Protein AF-A0A420HLB2-F1 (afdb_monomer_lite)

Structure (mmCIF, N/CA/C/O backbone):
data_AF-A0A420HLB2-F1
#
_entry.id   AF-A0A420HLB2-F1
#
loop_
_atom_site.group_PDB
_atom_site.id
_atom_site.type_symbol
_atom_site.label_atom_id
_atom_site.label_alt_id
_atom_site.label_comp_id
_atom_site.label_asym_id
_atom_site.label_entity_id
_atom_site.label_seq_id
_atom_site.pdbx_PDB_ins_code
_atom_site.Cartn_x
_atom_site.Cartn_y
_atom_site.Cartn_z
_atom_site.occupancy
_atom_site.B_iso_or_equiv
_atom_site.auth_seq_id
_atom_site.auth_comp_id
_atom_site.auth_asym_id
_atom_site.auth_atom_id
_atom_site.pdbx_PDB_model_num
ATOM 1 N N . MET A 1 1 ? -10.075 -40.925 25.860 1.00 47.56 1 MET A N 1
ATOM 2 C CA . MET A 1 1 ? -8.791 -40.219 26.091 1.00 47.56 1 MET A CA 1
ATOM 3 C C . MET A 1 1 ? -9.043 -39.020 26.994 1.00 47.56 1 MET A C 1
ATOM 5 O O . MET A 1 1 ? -9.810 -38.145 26.610 1.00 47.56 1 MET A O 1
ATOM 9 N N . THR A 1 2 ? -8.459 -38.997 28.195 1.00 58.91 2 THR A N 1
ATOM 10 C CA . THR A 1 2 ? -8.625 -37.897 29.161 1.00 58.91 2 THR A CA 1
ATOM 11 C C . THR A 1 2 ? -7.799 -36.679 28.744 1.00 58.91 2 THR A C 1
ATOM 13 O O . THR A 1 2 ? -6.643 -36.808 28.350 1.00 58.91 2 THR A O 1
ATOM 16 N N . ASN A 1 3 ? -8.376 -35.482 28.857 1.00 67.12 3 ASN A N 1
ATOM 17 C CA . ASN A 1 3 ? -7.663 -34.218 28.664 1.00 67.12 3 ASN A CA 1
ATOM 18 C C . ASN A 1 3 ? -6.451 -34.120 29.622 1.00 67.12 3 ASN A C 1
ATOM 20 O O . ASN A 1 3 ? -6.616 -34.216 30.841 1.00 67.12 3 ASN A O 1
ATOM 24 N N . LEU A 1 4 ? -5.249 -33.872 29.084 1.00 66.38 4 LEU A N 1
ATOM 25 C CA . LEU A 1 4 ? -3.993 -33.694 29.838 1.00 66.38 4 LEU A CA 1
ATOM 26 C C . LEU A 1 4 ? -4.098 -32.643 30.959 1.00 66.38 4 LEU A C 1
ATOM 28 O O . LEU A 1 4 ? -3.492 -32.794 32.022 1.00 66.38 4 LEU A O 1
ATOM 32 N N . VAL A 1 5 ? -4.900 -31.592 30.754 1.00 68.62 5 VAL A N 1
ATOM 33 C CA . VAL A 1 5 ? -5.143 -30.545 31.759 1.00 68.62 5 VAL A CA 1
ATOM 34 C C . VAL A 1 5 ? -5.913 -31.099 32.958 1.00 68.62 5 VAL A C 1
ATOM 36 O O . VAL A 1 5 ? -5.573 -30.797 34.105 1.00 68.62 5 VAL A O 1
ATOM 39 N N . SER A 1 6 ? -6.923 -31.933 32.707 1.00 70.25 6 SER A N 1
ATOM 40 C CA . SER A 1 6 ? -7.732 -32.565 33.752 1.00 70.25 6 SER A CA 1
ATOM 41 C C . SER A 1 6 ? -6.918 -33.591 34.537 1.00 70.25 6 SER A C 1
ATOM 43 O O . SER A 1 6 ? -6.964 -33.585 35.765 1.00 70.25 6 SER A O 1
ATOM 45 N N . LEU A 1 7 ? -6.087 -34.388 33.855 1.00 77.94 7 LEU A N 1
ATOM 46 C CA . LEU A 1 7 ? -5.203 -35.370 34.490 1.00 77.94 7 LEU A CA 1
ATOM 47 C C . LEU A 1 7 ? -4.240 -34.714 35.494 1.00 77.94 7 LEU A C 1
ATOM 49 O O . LEU A 1 7 ? -4.120 -35.159 36.633 1.00 77.94 7 LEU A O 1
ATOM 53 N N . LYS A 1 8 ? -3.604 -33.597 35.111 1.00 80.25 8 LYS A N 1
ATOM 54 C CA . LYS A 1 8 ? -2.700 -32.850 36.003 1.00 80.25 8 LYS A CA 1
ATOM 55 C C . LYS A 1 8 ? -3.421 -32.289 37.232 1.00 80.25 8 LYS A C 1
ATOM 57 O O . LYS A 1 8 ? -2.825 -32.218 38.303 1.00 80.25 8 LYS A O 1
ATOM 62 N N . ARG A 1 9 ? -4.678 -31.856 37.087 1.00 83.44 9 ARG A N 1
ATOM 63 C CA . ARG A 1 9 ? -5.484 -31.328 38.200 1.00 83.44 9 ARG A CA 1
ATOM 64 C C . ARG A 1 9 ? -5.923 -32.429 39.164 1.00 83.44 9 ARG A C 1
ATOM 66 O O . ARG A 1 9 ? -5.840 -32.206 40.363 1.00 83.44 9 ARG A O 1
ATOM 73 N N . LEU A 1 10 ? -6.323 -33.595 38.657 1.00 83.31 10 LEU A N 1
ATOM 74 C CA . LEU A 1 10 ? -6.709 -34.749 39.479 1.00 83.31 10 LEU A CA 1
ATOM 75 C C . LEU A 1 10 ? -5.518 -35.306 40.270 1.00 83.31 10 LEU A C 1
ATOM 77 O O . LEU A 1 10 ? -5.611 -35.473 41.484 1.00 83.31 10 LEU A O 1
ATOM 81 N N . ASN A 1 11 ? -4.358 -35.448 39.622 1.00 83.25 11 ASN A N 1
ATOM 82 C CA . ASN A 1 11 ? -3.145 -35.911 40.298 1.00 83.25 11 ASN A CA 1
ATOM 83 C C . ASN A 1 11 ? -2.709 -34.974 41.442 1.00 83.25 11 ASN A C 1
ATOM 85 O O . ASN A 1 11 ? -2.158 -35.444 42.430 1.00 83.25 11 ASN A O 1
ATOM 89 N N . LYS A 1 12 ? -2.967 -33.658 41.345 1.00 87.25 12 LYS A N 1
ATOM 90 C CA . LYS A 1 12 ? -2.669 -32.702 42.432 1.00 87.25 12 LYS A CA 1
ATOM 91 C C . LYS A 1 12 ? -3.488 -32.942 43.701 1.00 87.25 12 LYS A C 1
ATOM 93 O O . LYS A 1 12 ? -3.077 -32.487 44.762 1.00 87.25 12 LYS A O 1
ATOM 98 N N . VAL A 1 13 ? -4.639 -33.597 43.585 1.00 87.31 13 VAL A N 1
ATOM 99 C CA . VAL A 1 13 ? -5.537 -33.910 44.704 1.00 87.31 13 VAL A CA 1
ATOM 100 C C . VAL A 1 13 ? -5.545 -35.411 45.022 1.00 87.31 13 VAL A C 1
ATOM 102 O O . VAL A 1 13 ? -6.501 -35.893 45.611 1.00 87.31 13 VAL A O 1
ATOM 105 N N . ASN A 1 14 ? -4.496 -36.150 44.628 1.00 86.19 14 ASN A N 1
ATOM 106 C CA . ASN A 1 14 ? -4.346 -37.603 44.826 1.00 86.19 14 ASN A CA 1
ATOM 107 C C . ASN A 1 14 ? -5.490 -38.458 44.248 1.00 86.19 14 ASN A C 1
ATOM 109 O O . ASN A 1 14 ? -5.767 -39.555 44.740 1.00 86.19 14 ASN A O 1
ATOM 113 N N . ILE A 1 15 ? -6.149 -37.969 43.192 1.00 87.25 15 ILE A N 1
ATOM 114 C CA . ILE A 1 15 ? -7.133 -38.726 42.411 1.00 87.25 15 ILE A CA 1
ATOM 115 C C . ILE A 1 15 ? -6.474 -39.167 41.104 1.00 87.25 15 ILE A C 1
ATOM 117 O O . ILE A 1 15 ? -5.893 -38.355 40.383 1.00 87.25 15 ILE A O 1
ATOM 121 N N . HIS A 1 16 ? -6.600 -40.445 40.773 1.00 85.19 16 HIS A N 1
ATOM 122 C CA . HIS A 1 16 ? -5.926 -41.067 39.642 1.00 85.19 16 HIS A CA 1
ATOM 123 C C . HIS A 1 16 ? -6.891 -41.951 38.846 1.00 85.19 16 HIS A C 1
ATOM 125 O O . HIS A 1 16 ? -7.846 -42.503 39.392 1.00 85.19 16 HIS A O 1
ATOM 131 N N . HIS A 1 17 ? -6.637 -42.087 37.545 1.00 80.81 17 HIS A N 1
ATOM 132 C CA . HIS A 1 17 ? -7.343 -43.055 36.707 1.00 80.81 17 HIS A CA 1
ATOM 133 C C . HIS A 1 17 ? -6.819 -44.459 36.963 1.00 80.81 17 HIS A C 1
ATOM 135 O O . HIS A 1 17 ? -5.606 -44.658 37.028 1.00 80.81 17 HIS A O 1
ATOM 141 N N . ASP A 1 18 ? -7.723 -45.429 37.038 1.00 77.88 18 ASP A N 1
ATOM 142 C CA . ASP A 1 18 ? -7.330 -46.826 37.017 1.00 77.88 18 ASP A CA 1
ATOM 143 C C . ASP A 1 18 ? -7.021 -47.304 35.594 1.00 77.88 18 ASP A C 1
ATOM 145 O O . ASP A 1 18 ? -7.850 -47.219 34.690 1.00 77.88 18 ASP A O 1
ATOM 149 N N . SER A 1 19 ? -5.819 -47.843 35.409 1.00 74.62 19 SER A N 1
ATOM 150 C CA . SER A 1 19 ? -5.394 -48.453 34.148 1.00 74.62 19 SER A CA 1
ATOM 151 C C . SER A 1 19 ? -6.068 -49.804 33.879 1.00 74.62 19 SER A C 1
ATOM 153 O O . SER A 1 19 ? -6.136 -50.213 32.724 1.00 74.62 19 SER A O 1
ATOM 155 N N . LEU A 1 20 ? -6.545 -50.504 34.918 1.00 75.88 20 LEU A N 1
ATOM 156 C CA . LEU A 1 20 ? -7.241 -51.793 34.794 1.00 75.88 20 LEU A CA 1
ATOM 157 C C . LEU A 1 20 ? -8.745 -51.608 34.550 1.00 75.88 20 LEU A C 1
ATOM 159 O O . LEU A 1 20 ? -9.321 -52.314 33.726 1.00 75.88 20 LEU A O 1
ATOM 163 N N . ASN A 1 21 ? -9.368 -50.634 35.218 1.00 74.25 21 ASN A N 1
ATOM 164 C CA . ASN A 1 21 ? -10.743 -50.207 34.987 1.00 74.25 21 ASN A CA 1
ATOM 165 C C . ASN A 1 21 ? -10.799 -48.723 34.565 1.00 74.25 21 ASN A C 1
ATOM 167 O O . ASN A 1 21 ? -10.945 -47.841 35.413 1.00 74.25 21 ASN A O 1
ATOM 171 N N . PRO A 1 22 ? -10.740 -48.415 33.256 1.00 73.31 22 PRO A N 1
ATOM 172 C CA . PRO A 1 22 ? -10.679 -47.035 32.763 1.00 73.31 22 PRO A CA 1
ATOM 173 C C . PRO A 1 22 ? -11.889 -46.175 33.153 1.00 73.31 22 PRO A C 1
ATOM 175 O O . PRO A 1 22 ? -11.805 -44.945 33.135 1.00 73.31 22 PRO A O 1
ATOM 178 N N . LEU A 1 23 ? -13.004 -46.813 33.514 1.00 74.50 23 LEU A N 1
ATOM 179 C CA . LEU A 1 23 ? -14.230 -46.156 33.948 1.00 74.50 23 LEU A CA 1
ATOM 180 C C . LEU A 1 23 ? -14.216 -45.802 35.436 1.00 74.50 23 LEU A C 1
ATOM 182 O O . LEU A 1 23 ? -15.218 -45.311 35.931 1.00 74.50 23 LEU A O 1
ATOM 186 N N . GLN A 1 24 ? -13.118 -46.013 36.159 1.00 79.25 24 GLN A N 1
ATOM 187 C CA . GLN A 1 24 ? -13.045 -45.717 37.583 1.00 79.25 24 GLN A CA 1
ATOM 188 C C . GLN A 1 24 ? -11.876 -44.785 37.906 1.00 79.25 24 GLN A C 1
ATOM 190 O O . GLN A 1 24 ? -10.734 -44.975 37.477 1.00 79.25 24 GLN A O 1
ATOM 195 N N . LEU A 1 25 ? -12.169 -43.766 38.710 1.00 84.44 25 LEU A N 1
ATOM 196 C CA . LEU A 1 25 ? -11.165 -42.975 39.402 1.00 84.44 25 LEU A CA 1
ATOM 197 C C . LEU A 1 25 ? -10.978 -43.540 40.806 1.00 84.44 25 LEU A C 1
ATOM 199 O O . LEU A 1 25 ? -11.947 -43.826 41.514 1.00 84.44 25 LEU A O 1
ATOM 203 N N . TYR A 1 26 ? -9.728 -43.653 41.231 1.00 86.31 26 TYR A N 1
ATOM 204 C CA . TYR A 1 26 ? -9.378 -44.013 42.594 1.00 86.31 26 TYR A CA 1
ATOM 205 C C . TYR A 1 26 ? -8.670 -42.858 43.285 1.00 86.31 26 TYR A C 1
ATOM 207 O O . TYR A 1 26 ? -8.013 -42.030 42.656 1.00 86.31 26 TYR A O 1
ATOM 215 N N . HIS A 1 27 ? -8.785 -42.830 44.601 1.00 86.69 27 HIS A N 1
ATOM 216 C CA . HIS A 1 27 ? -8.040 -41.925 45.452 1.00 86.69 27 HIS A CA 1
ATOM 217 C C . HIS A 1 27 ? -7.027 -42.717 46.259 1.00 86.69 27 HIS A C 1
ATOM 219 O O . HIS A 1 27 ? -7.306 -43.829 46.722 1.00 86.69 27 HIS A O 1
ATOM 225 N N . PHE A 1 28 ? -5.833 -42.155 46.382 1.00 82.00 28 PHE A N 1
ATOM 226 C CA . PHE A 1 28 ? -4.734 -42.799 47.078 1.00 82.00 28 PHE A CA 1
ATOM 227 C C . PHE A 1 28 ? -4.574 -42.176 48.468 1.00 82.00 28 PHE A C 1
ATOM 229 O O . PHE A 1 28 ? -4.145 -41.031 48.605 1.00 82.00 28 PHE A O 1
ATOM 236 N N . THR A 1 29 ? -4.947 -42.927 49.506 1.00 80.50 29 THR A N 1
ATOM 237 C CA . THR A 1 29 ? -4.875 -42.504 50.917 1.00 80.50 29 THR A CA 1
ATOM 238 C C . THR A 1 29 ? -4.226 -43.580 51.756 1.00 80.50 29 THR A C 1
ATOM 240 O O . THR A 1 29 ? -4.632 -44.732 51.666 1.00 80.50 29 THR A O 1
ATOM 243 N N . ASN A 1 30 ? -3.272 -43.204 52.610 1.00 79.25 30 ASN A N 1
ATOM 244 C CA . ASN A 1 30 ? -2.586 -44.117 53.532 1.00 79.25 30 ASN A CA 1
ATOM 245 C C . ASN A 1 30 ? -1.999 -45.360 52.835 1.00 79.25 30 ASN A C 1
ATOM 247 O O . ASN A 1 30 ? -2.121 -46.468 53.342 1.00 79.25 30 ASN A O 1
ATOM 251 N N . ASN A 1 31 ? -1.387 -45.177 51.658 1.00 77.69 31 ASN A N 1
ATOM 252 C CA . ASN A 1 31 ? -0.880 -46.256 50.797 1.00 77.69 31 ASN A CA 1
ATOM 253 C C . ASN A 1 31 ? -1.925 -47.274 50.305 1.00 77.69 31 ASN A C 1
ATOM 255 O O . ASN A 1 31 ? -1.567 -48.263 49.668 1.00 77.69 31 ASN A O 1
ATOM 259 N N . GLU A 1 32 ? -3.211 -47.014 50.526 1.00 81.88 32 GLU A N 1
ATOM 260 C CA . GLU A 1 32 ? -4.299 -47.838 50.030 1.00 81.88 32 GLU A CA 1
ATOM 261 C C . GLU A 1 32 ? -5.010 -47.150 48.872 1.00 81.88 32 GLU A C 1
ATOM 263 O O . GLU A 1 32 ? -5.328 -45.954 48.889 1.00 81.88 32 GLU A O 1
ATOM 268 N N . ARG A 1 33 ? -5.304 -47.954 47.856 1.00 82.06 33 ARG A N 1
ATOM 269 C CA . ARG A 1 33 ? -6.104 -47.541 46.718 1.00 82.06 33 ARG A CA 1
ATOM 270 C C . ARG A 1 33 ? -7.582 -47.721 47.052 1.00 82.06 33 ARG A C 1
ATOM 272 O O . ARG A 1 33 ? -8.038 -48.848 47.220 1.00 82.06 33 ARG A O 1
ATOM 279 N N . ARG A 1 34 ? -8.340 -46.623 47.093 1.00 81.50 34 ARG A N 1
ATOM 280 C CA . ARG A 1 34 ? -9.792 -46.657 47.324 1.00 81.50 34 ARG A CA 1
ATOM 281 C C . ARG A 1 34 ? -10.547 -46.170 46.089 1.00 81.50 34 ARG A C 1
ATOM 283 O O . ARG A 1 34 ? -10.178 -45.123 45.553 1.00 81.50 34 ARG A O 1
ATOM 290 N N . PRO A 1 35 ? -11.573 -46.898 45.613 1.00 79.06 35 PRO A N 1
ATOM 291 C CA . PRO A 1 35 ? -12.418 -46.409 44.531 1.00 79.06 35 PRO A CA 1
ATOM 292 C C . PRO A 1 35 ? -13.086 -45.108 44.983 1.00 79.06 35 PRO A C 1
ATOM 294 O O . PRO A 1 35 ? -13.601 -45.026 46.097 1.00 79.06 35 PRO A O 1
ATOM 297 N N . TRP A 1 36 ? -13.012 -44.076 44.146 1.00 80.19 36 TRP A N 1
ATOM 298 C CA . TRP A 1 36 ? -13.541 -42.752 44.470 1.00 80.19 36 TRP A CA 1
ATOM 299 C C . TRP A 1 36 ? -14.834 -42.477 43.715 1.00 80.19 36 TRP A C 1
ATOM 301 O O . TRP A 1 36 ? -15.831 -42.101 44.325 1.00 80.19 36 TRP A O 1
ATOM 311 N N . ILE A 1 37 ? -14.825 -42.643 42.391 1.00 80.00 37 ILE A N 1
ATOM 312 C CA . ILE A 1 37 ? -16.009 -42.418 41.559 1.00 80.00 37 ILE A CA 1
ATOM 313 C C . ILE A 1 37 ? -15.900 -43.169 40.236 1.00 80.00 37 ILE A C 1
ATOM 315 O O . ILE A 1 37 ? -14.809 -43.289 39.674 1.00 80.00 37 ILE A O 1
ATOM 319 N N . ASP A 1 38 ? -17.044 -43.620 39.735 1.00 80.00 38 ASP A N 1
ATOM 320 C CA . ASP A 1 38 ? -17.165 -44.216 38.412 1.00 80.00 38 ASP A CA 1
ATOM 321 C C . ASP A 1 38 ? -17.537 -43.139 37.377 1.00 80.00 38 ASP A C 1
ATOM 323 O O . ASP A 1 38 ? -18.256 -42.178 37.660 1.00 80.00 38 ASP A O 1
ATOM 327 N N . LEU A 1 39 ? -16.997 -43.280 36.174 1.00 76.25 39 LEU A N 1
ATOM 328 C CA . LEU A 1 39 ? -17.159 -42.400 35.027 1.00 76.25 39 LEU A CA 1
ATOM 329 C C . LEU A 1 39 ? -18.175 -43.016 34.066 1.00 76.25 39 LEU A C 1
ATOM 331 O O . LEU A 1 39 ? -18.115 -44.210 33.769 1.00 76.25 39 LEU A O 1
ATOM 335 N N . THR A 1 40 ? -19.059 -42.191 33.512 1.00 74.62 40 THR A N 1
ATOM 336 C CA . THR A 1 40 ? -19.979 -42.594 32.442 1.00 74.62 40 THR A CA 1
ATOM 337 C C . THR A 1 40 ? -19.526 -42.016 31.105 1.00 74.62 40 THR A C 1
ATOM 339 O O . THR A 1 40 ? -18.851 -40.984 31.045 1.00 74.62 40 THR A O 1
ATOM 342 N N . VAL A 1 41 ? -19.854 -42.698 30.005 1.00 72.38 41 VAL A N 1
ATOM 343 C CA . VAL A 1 41 ? -19.576 -42.204 28.650 1.00 72.38 41 VAL A CA 1
ATOM 344 C C . VAL A 1 41 ? -20.791 -41.418 28.168 1.00 72.38 41 VAL A C 1
ATOM 346 O O . VAL A 1 41 ? -21.883 -41.969 28.060 1.00 72.38 41 VAL A O 1
ATOM 349 N N . SER A 1 42 ? -20.607 -40.131 27.877 1.00 68.69 42 SER A N 1
ATOM 350 C CA . SER A 1 42 ? -21.652 -39.275 27.317 1.00 68.69 42 SER A CA 1
ATOM 351 C C . SER A 1 42 ? -22.014 -39.691 25.887 1.00 68.69 42 SER A C 1
ATOM 353 O O . SER A 1 42 ? -21.223 -40.317 25.180 1.00 68.69 42 SER A O 1
ATOM 355 N N . GLN A 1 43 ? -23.171 -39.232 25.399 1.00 69.88 43 GLN A N 1
ATOM 356 C CA . GLN A 1 43 ? -23.582 -39.397 23.992 1.00 69.88 43 GLN A CA 1
ATOM 357 C C . GLN A 1 43 ? -22.569 -38.808 22.989 1.00 69.88 43 GLN A C 1
ATOM 359 O O . GLN A 1 43 ? -22.512 -39.230 21.840 1.00 69.88 43 GLN A O 1
ATOM 364 N N . SER A 1 44 ? -21.745 -37.854 23.431 1.00 66.00 44 SER A N 1
ATOM 365 C CA . SER A 1 44 ? -20.658 -37.247 22.656 1.00 66.00 44 SER A CA 1
ATOM 366 C C . SER A 1 44 ? -19.323 -38.008 22.729 1.00 66.00 44 SER A C 1
ATOM 368 O O . SER A 1 44 ? -18.328 -37.538 22.186 1.00 66.00 44 SER A O 1
ATOM 370 N N . GLY A 1 45 ? -19.271 -39.171 23.390 1.00 67.88 45 GLY A N 1
ATOM 371 C CA . GLY A 1 45 ? -18.076 -40.020 23.479 1.00 67.88 45 GLY A CA 1
ATOM 372 C C . GLY A 1 45 ? -17.028 -39.558 24.500 1.00 67.88 45 GLY A C 1
ATOM 373 O O . GLY A 1 45 ? -15.904 -40.067 24.508 1.00 67.88 45 GLY A O 1
ATOM 374 N N . HIS A 1 46 ? -17.369 -38.606 25.371 1.00 67.94 46 HIS A N 1
ATOM 375 C CA . HIS A 1 46 ? -16.492 -38.113 26.434 1.00 67.94 46 HIS A CA 1
ATOM 376 C C . HIS A 1 46 ? -16.827 -38.766 27.778 1.00 67.94 46 HIS A C 1
ATOM 378 O O . HIS A 1 46 ? -17.963 -39.155 28.021 1.00 67.94 46 HIS A O 1
ATOM 384 N N . TRP A 1 47 ? -15.839 -38.896 28.666 1.00 71.94 47 TRP A N 1
ATOM 385 C CA . TRP A 1 47 ? -16.058 -39.453 30.006 1.00 71.94 47 TRP A CA 1
ATOM 386 C C . TRP A 1 47 ? -16.454 -38.332 30.964 1.00 71.94 47 TRP A C 1
ATOM 388 O O . TRP A 1 47 ? -15.725 -37.343 31.085 1.00 71.94 47 TRP A O 1
ATOM 398 N N . VAL A 1 48 ? -17.606 -38.468 31.617 1.00 69.31 48 VAL A N 1
ATOM 399 C CA . VAL A 1 48 ? -18.217 -37.431 32.455 1.00 69.31 48 VAL A CA 1
ATOM 400 C C . VAL A 1 48 ? -18.509 -37.992 33.848 1.00 69.31 48 VAL A C 1
ATOM 402 O O . VAL A 1 48 ? -18.799 -39.173 34.021 1.00 69.31 48 VAL A O 1
ATOM 405 N N . LEU A 1 49 ? -18.394 -37.127 34.857 1.00 69.31 49 LEU A N 1
ATOM 406 C CA . LEU A 1 49 ? -18.828 -37.398 36.225 1.00 69.31 49 LEU A CA 1
ATOM 407 C C . LEU A 1 49 ? -20.313 -37.044 36.336 1.00 69.31 49 LEU A C 1
ATOM 409 O O . LEU A 1 49 ? -20.661 -35.913 36.679 1.00 69.31 49 LEU A O 1
ATOM 413 N N . GLU A 1 50 ? -21.196 -37.978 36.000 1.00 57.22 50 GLU A N 1
ATOM 414 C CA . GLU A 1 50 ? -22.628 -37.789 36.223 1.00 57.22 50 GLU A CA 1
ATOM 415 C C . GLU A 1 50 ? -22.993 -38.202 37.649 1.00 57.22 50 GLU A C 1
ATOM 417 O O . GLU A 1 50 ? -22.743 -39.320 38.097 1.00 57.22 50 GLU A O 1
ATOM 422 N N . LYS A 1 51 ? -23.600 -37.279 38.399 1.00 52.34 51 LYS A N 1
ATOM 423 C CA . LYS A 1 51 ? -24.169 -37.594 39.706 1.00 52.34 51 LYS A CA 1
ATOM 424 C C . LYS A 1 51 ? -25.438 -38.406 39.464 1.00 52.34 51 LYS A C 1
ATOM 426 O O . LYS A 1 51 ? -26.468 -37.829 39.130 1.00 52.34 51 LYS A O 1
ATOM 431 N N . ILE A 1 52 ? -25.371 -39.724 39.642 1.00 51.03 52 ILE A N 1
ATOM 432 C CA . ILE A 1 52 ? -26.556 -40.590 39.610 1.00 51.03 52 ILE A CA 1
ATOM 433 C C . ILE A 1 52 ? -27.370 -40.313 40.883 1.00 51.03 52 ILE A C 1
ATOM 435 O O . ILE A 1 52 ? -27.320 -41.053 41.864 1.00 51.03 52 ILE A O 1
ATOM 439 N N . SER A 1 53 ? -28.113 -39.207 40.919 1.00 47.19 53 SER A N 1
ATOM 440 C CA . SER A 1 53 ? -29.309 -39.179 41.752 1.00 47.19 53 SER A CA 1
ATOM 441 C C . SER A 1 53 ? -30.238 -40.236 41.173 1.00 47.19 53 SER A C 1
ATOM 443 O O . SER A 1 53 ? -30.538 -40.177 39.979 1.00 47.19 53 SER A O 1
ATOM 445 N N . LYS A 1 54 ? -30.637 -41.215 42.000 1.00 43.97 54 LYS A N 1
ATOM 446 C CA . LYS A 1 54 ? -31.718 -42.166 41.696 1.00 43.97 54 LYS A CA 1
ATOM 447 C C . LYS A 1 54 ? -32.781 -41.452 40.873 1.00 43.97 54 LYS A C 1
ATOM 449 O O . LYS A 1 54 ? -33.131 -40.338 41.241 1.00 43.97 54 LYS A O 1
ATOM 454 N N . SER A 1 55 ? -33.222 -42.085 39.790 1.00 45.38 55 SER A N 1
ATOM 455 C CA . SER A 1 55 ? -34.236 -41.599 38.855 1.00 45.38 55 SER A CA 1
ATOM 456 C C . SER A 1 55 ? -35.413 -40.947 39.583 1.00 45.38 55 SER A C 1
ATOM 458 O O . SER A 1 55 ? -36.397 -41.606 39.914 1.00 45.38 55 SER A O 1
ATOM 460 N N . THR A 1 56 ? -35.303 -39.651 39.849 1.00 43.69 56 THR A N 1
ATOM 461 C CA . THR A 1 56 ? -36.442 -38.812 40.159 1.00 43.69 56 THR A CA 1
ATOM 462 C C . THR A 1 56 ? -37.018 -38.488 38.796 1.00 43.69 56 THR A C 1
ATOM 464 O O . THR A 1 56 ? -36.359 -37.829 37.992 1.00 43.69 56 THR A O 1
ATOM 467 N N . GLU A 1 57 ? -38.172 -39.087 38.512 1.00 46.59 57 GLU A N 1
ATOM 468 C CA . GLU A 1 57 ? -39.136 -38.695 37.482 1.00 46.59 57 GLU A CA 1
ATOM 469 C C . GLU A 1 57 ? -38.806 -37.330 36.885 1.00 46.59 57 GLU A C 1
ATOM 471 O O . GLU A 1 57 ? -38.847 -36.361 37.636 1.00 46.59 57 GLU A O 1
ATOM 476 N N . ASN A 1 58 ? -38.434 -37.274 35.595 1.00 47.38 58 ASN A N 1
ATOM 477 C CA . ASN A 1 58 ? -38.241 -36.063 34.783 1.00 47.38 58 ASN A CA 1
ATOM 478 C C . ASN A 1 58 ? -38.340 -34.760 35.586 1.00 47.38 58 ASN A C 1
ATOM 480 O O . ASN A 1 58 ? -39.329 -34.032 35.478 1.00 47.38 58 ASN A O 1
ATOM 484 N N . SER A 1 59 ? -37.348 -34.478 36.436 1.00 50.25 59 SER A N 1
ATOM 485 C CA . SER A 1 59 ? -37.437 -33.304 37.286 1.00 50.25 59 SER A CA 1
ATOM 486 C C . SER A 1 59 ? -37.061 -32.126 36.408 1.00 50.25 59 SER A C 1
ATOM 488 O O . SER A 1 59 ? -35.888 -31.764 36.292 1.00 50.25 59 SER A O 1
ATOM 490 N N . SER A 1 60 ? -38.054 -31.525 35.752 1.00 45.12 60 SER A N 1
ATOM 491 C CA . SER A 1 60 ? -37.927 -30.134 35.364 1.00 45.12 60 SER A CA 1
ATOM 492 C C . SER A 1 60 ? -37.604 -29.401 36.657 1.00 45.12 60 SER A C 1
ATOM 494 O O . SER A 1 60 ? -38.448 -29.326 37.555 1.00 45.12 60 SER A O 1
ATOM 496 N N . PHE A 1 61 ? -36.380 -28.896 36.803 1.00 52.19 61 PHE A N 1
ATOM 497 C CA . PHE A 1 61 ? -36.175 -27.823 37.759 1.00 52.19 61 PHE A CA 1
ATOM 498 C C . PHE A 1 61 ? -37.199 -26.777 37.359 1.00 52.19 61 PHE A C 1
ATOM 500 O O . PHE A 1 61 ? -37.146 -26.290 36.228 1.00 52.19 61 PHE A O 1
ATOM 507 N N . GLY A 1 62 ? -38.180 -26.515 38.223 1.00 51.38 62 GLY A N 1
ATOM 508 C CA . GLY A 1 62 ? -39.086 -25.410 37.998 1.00 51.38 62 GLY A CA 1
ATOM 509 C C . GLY A 1 62 ? -38.194 -24.199 37.810 1.00 51.38 62 GLY A C 1
ATOM 510 O O . GLY A 1 62 ? -37.575 -23.735 38.771 1.00 51.38 62 GLY A O 1
ATOM 511 N N . ALA A 1 63 ? -38.054 -23.729 36.568 1.00 51.28 63 ALA A N 1
ATOM 512 C CA . ALA A 1 63 ? -37.540 -22.402 36.345 1.00 51.28 63 ALA A CA 1
ATOM 513 C C . ALA A 1 63 ? -38.440 -21.551 37.226 1.00 51.28 63 ALA A C 1
ATOM 515 O O . ALA A 1 63 ? -39.664 -21.617 37.086 1.00 51.28 63 ALA A O 1
ATOM 516 N N . LYS A 1 64 ? -37.867 -20.843 38.206 1.00 51.72 64 LYS A N 1
ATOM 517 C CA . LYS A 1 64 ? -38.623 -19.780 38.852 1.00 51.72 64 LYS A CA 1
ATOM 518 C C . LYS A 1 64 ? -39.068 -18.916 37.687 1.00 51.72 64 LYS A C 1
ATOM 520 O O . LYS A 1 64 ? -38.233 -18.242 37.089 1.00 51.72 64 LYS A O 1
ATOM 525 N N . SER A 1 65 ? -40.337 -19.030 37.303 1.00 55.19 65 SER A N 1
ATOM 526 C CA . SER A 1 65 ? -40.935 -18.090 36.384 1.00 55.19 65 SER A CA 1
ATOM 527 C C . SER A 1 65 ? -40.772 -16.778 37.117 1.00 55.19 65 SER A C 1
ATOM 529 O O . SER A 1 65 ? -41.395 -16.555 38.156 1.00 55.19 65 SER A O 1
ATOM 531 N N . SER A 1 66 ? -39.815 -15.964 36.681 1.00 56.97 66 SER A N 1
ATOM 532 C CA . SER A 1 66 ? -39.716 -14.594 37.139 1.00 56.97 66 SER A CA 1
ATOM 533 C C . SER A 1 66 ? -40.857 -13.858 36.449 1.00 56.97 66 SER A C 1
ATOM 535 O O . SER A 1 66 ? -40.646 -13.081 35.526 1.00 56.97 66 SER A O 1
ATOM 537 N N . SER A 1 67 ? -42.083 -14.168 36.863 1.00 55.88 67 SER A N 1
ATOM 538 C CA . SER A 1 67 ? -43.253 -13.328 36.650 1.00 55.88 67 SER A CA 1
ATOM 539 C C . SER A 1 67 ? -43.108 -12.011 37.419 1.00 55.88 67 SER A C 1
ATOM 541 O O . SER A 1 67 ? -43.832 -11.059 37.153 1.00 55.88 67 SER A O 1
ATOM 543 N N . ALA A 1 68 ? -42.132 -11.921 38.332 1.00 60.97 68 ALA A N 1
ATOM 544 C CA . ALA A 1 68 ? -41.631 -10.655 38.837 1.00 60.97 68 ALA A CA 1
ATOM 545 C C . ALA A 1 68 ? -40.973 -9.856 37.702 1.00 60.97 68 ALA A C 1
ATOM 547 O O . ALA A 1 68 ? -40.028 -10.335 37.071 1.00 60.97 68 ALA A O 1
ATOM 548 N N . SER A 1 69 ? -41.454 -8.626 37.492 1.00 64.69 69 SER A N 1
ATOM 549 C CA . SER A 1 69 ? -40.825 -7.638 36.611 1.00 64.69 69 SER A CA 1
ATOM 550 C C . SER A 1 69 ? -39.315 -7.622 36.843 1.00 64.69 69 SER A C 1
ATOM 552 O O . SER A 1 69 ? -38.859 -7.439 37.977 1.00 64.69 69 SER A O 1
ATOM 554 N N . LYS A 1 70 ? -38.527 -7.815 35.777 1.00 65.00 70 LYS A N 1
ATOM 555 C CA . LYS A 1 70 ? -37.073 -7.641 35.859 1.00 65.00 70 LYS A CA 1
ATOM 556 C C . LYS A 1 70 ? -36.790 -6.230 36.365 1.00 65.00 70 LYS A C 1
ATOM 558 O O . LYS A 1 70 ? -37.432 -5.270 35.949 1.00 65.00 70 LYS A O 1
ATOM 563 N N . LYS A 1 71 ? -35.851 -6.123 37.303 1.00 71.25 71 LYS A N 1
ATOM 564 C CA . LYS A 1 71 ? -35.472 -4.840 37.889 1.00 71.25 71 LYS A CA 1
ATOM 565 C C . LYS A 1 71 ? -34.873 -3.966 36.788 1.00 71.25 71 LYS A C 1
ATOM 567 O O . LYS A 1 71 ? -33.927 -4.402 36.131 1.00 71.25 71 LYS A O 1
ATOM 572 N N . THR A 1 72 ? -35.422 -2.771 36.597 1.00 75.00 72 THR A N 1
ATOM 573 C CA . THR A 1 72 ? -34.908 -1.806 35.626 1.00 75.00 72 THR A CA 1
ATOM 574 C C . THR A 1 72 ? -33.443 -1.503 35.925 1.00 75.00 72 THR A C 1
ATOM 576 O O . THR A 1 72 ? -33.074 -1.214 37.067 1.00 75.00 72 THR A O 1
ATOM 579 N N . LEU A 1 73 ? -32.593 -1.617 34.907 1.00 78.50 73 LEU A N 1
ATOM 580 C CA . LEU A 1 73 ? -31.196 -1.218 34.988 1.00 78.50 73 LEU A CA 1
ATOM 581 C C . LEU A 1 73 ? -31.125 0.272 34.666 1.00 78.50 73 LEU A C 1
ATOM 583 O O . LEU A 1 73 ? -31.205 0.677 33.508 1.00 78.50 73 LEU A O 1
ATOM 587 N N . ILE A 1 74 ? -30.987 1.075 35.717 1.00 81.44 74 ILE A N 1
ATOM 588 C CA . ILE A 1 74 ? -30.773 2.514 35.605 1.00 81.44 74 ILE A CA 1
ATOM 589 C C . ILE A 1 74 ? -29.264 2.746 35.592 1.00 81.44 74 ILE A C 1
ATOM 591 O O . ILE A 1 74 ? -28.572 2.412 36.557 1.00 81.44 74 ILE A O 1
ATOM 595 N N . THR A 1 75 ? -28.731 3.256 34.486 1.00 83.12 75 THR A N 1
ATOM 596 C CA . THR A 1 75 ? -27.310 3.602 34.402 1.00 83.12 75 THR A CA 1
ATOM 597 C C . THR A 1 75 ? -27.043 4.650 33.334 1.00 83.12 75 THR A C 1
ATOM 599 O O . THR A 1 75 ? -27.853 4.841 32.426 1.00 83.12 75 THR A O 1
ATOM 602 N N . SER A 1 76 ? -25.897 5.319 33.432 1.00 87.44 76 SER A N 1
ATOM 603 C CA . SER A 1 76 ? -25.536 6.366 32.491 1.00 87.44 76 SER A CA 1
ATOM 604 C C . SER A 1 76 ? -25.411 5.858 31.054 1.00 87.44 76 SER A C 1
ATOM 606 O O . SER A 1 76 ? -24.992 4.714 30.815 1.00 87.44 76 SER A O 1
ATOM 608 N N . PRO A 1 77 ? -25.708 6.717 30.064 1.00 87.81 77 PRO A N 1
ATOM 609 C CA . PRO A 1 77 ? -25.539 6.390 28.653 1.00 87.81 77 PRO A CA 1
ATOM 610 C C . PRO A 1 77 ? -24.132 5.844 28.347 1.00 87.81 77 PRO A C 1
ATOM 612 O O . PRO A 1 77 ? -23.979 4.836 27.652 1.00 87.81 77 PRO A O 1
ATOM 615 N N . THR A 1 78 ? -23.089 6.443 28.930 1.00 87.50 78 THR A N 1
ATOM 616 C CA . THR A 1 78 ? -21.688 6.015 28.773 1.00 87.50 78 THR A CA 1
ATOM 617 C C . THR A 1 78 ? -21.457 4.574 29.234 1.00 87.50 78 THR A C 1
ATOM 619 O O . THR A 1 78 ? -20.664 3.835 28.641 1.00 87.50 78 THR A O 1
ATOM 622 N N . ARG A 1 79 ? -22.154 4.137 30.287 1.00 88.88 79 ARG A N 1
ATOM 623 C CA . ARG A 1 79 ? -22.070 2.764 30.789 1.00 88.88 79 ARG A CA 1
ATOM 624 C C . ARG A 1 79 ? -22.815 1.789 29.882 1.00 88.88 79 ARG A C 1
ATOM 626 O O . ARG A 1 79 ? -22.251 0.741 29.570 1.00 88.88 79 ARG A O 1
ATOM 633 N N . TRP A 1 80 ? -23.995 2.153 29.379 1.00 89.94 80 TRP A N 1
ATOM 634 C CA . TRP A 1 80 ? -24.703 1.376 28.352 1.00 89.94 80 TRP A CA 1
ATOM 635 C C . TRP A 1 80 ? -23.876 1.199 27.078 1.00 89.94 80 TRP A C 1
ATOM 637 O O . TRP A 1 80 ? -23.782 0.092 26.550 1.00 89.94 80 TRP A O 1
ATOM 647 N N . HIS A 1 81 ? -23.189 2.254 26.640 1.00 91.06 81 HIS A N 1
ATOM 648 C CA . HIS A 1 81 ? -22.259 2.203 25.516 1.00 91.06 81 HIS A CA 1
ATOM 649 C C . HIS A 1 81 ? -21.138 1.175 25.715 1.00 91.06 81 HIS A C 1
ATOM 651 O O . HIS A 1 81 ? -20.788 0.475 24.771 1.00 91.06 81 HIS A O 1
ATOM 657 N N . LYS A 1 82 ? -20.613 1.008 26.934 1.00 89.50 82 LYS A N 1
ATOM 658 C CA . LYS A 1 82 ? -19.610 -0.032 27.230 1.00 89.50 82 LYS A CA 1
ATOM 659 C C . LYS A 1 82 ? -20.227 -1.430 27.336 1.00 89.50 82 LYS A C 1
ATOM 661 O O . LYS A 1 82 ? -19.682 -2.369 26.766 1.00 89.50 82 LYS A O 1
ATOM 666 N N . ILE A 1 83 ? -21.361 -1.571 28.028 1.00 90.19 83 ILE A N 1
ATOM 667 C CA . ILE A 1 83 ? -22.047 -2.862 28.239 1.00 90.19 83 ILE A CA 1
ATOM 668 C C . ILE A 1 83 ? -22.454 -3.498 26.907 1.00 90.19 83 ILE A C 1
ATOM 670 O O . ILE A 1 83 ? -22.293 -4.701 26.722 1.00 90.19 83 ILE A O 1
ATOM 674 N N . LEU A 1 84 ? -22.955 -2.686 25.976 1.00 90.19 84 LEU A N 1
ATOM 675 C CA . LEU A 1 84 ? -23.458 -3.143 24.682 1.00 90.19 84 LEU A CA 1
ATOM 676 C C . LEU A 1 84 ? -22.374 -3.214 23.595 1.00 90.19 84 LEU A C 1
ATOM 678 O O . LEU A 1 84 ? -22.694 -3.453 22.435 1.00 90.19 84 LEU A O 1
ATOM 682 N N . GLY A 1 85 ? -21.100 -3.005 23.946 1.00 91.00 85 GLY A N 1
ATOM 683 C CA . GLY A 1 85 ? -19.985 -3.177 23.013 1.00 91.00 85 GLY A CA 1
ATOM 684 C C . GLY A 1 85 ? -19.805 -2.026 22.021 1.00 91.00 85 GLY A C 1
ATOM 685 O O . GLY A 1 85 ? -19.620 -2.251 20.829 1.00 91.00 85 GLY A O 1
ATOM 686 N N . HIS A 1 86 ? -19.824 -0.788 22.507 1.00 92.38 86 HIS A N 1
ATOM 687 C CA . HIS A 1 86 ? -19.545 0.429 21.740 1.00 92.38 86 HIS A CA 1
ATOM 688 C C . HIS A 1 86 ? -20.478 0.725 20.545 1.00 92.38 86 HIS A C 1
ATOM 690 O O . HIS A 1 86 ? -20.012 1.163 19.481 1.00 92.38 86 HIS A O 1
ATOM 696 N N . PRO A 1 87 ? -21.807 0.555 20.684 1.00 90.19 87 PRO A N 1
ATOM 697 C CA . PRO A 1 87 ? -22.738 0.903 19.620 1.00 90.19 87 PRO A CA 1
ATOM 698 C C . PRO A 1 87 ? -22.704 2.413 19.332 1.00 90.19 87 PRO A C 1
ATOM 700 O O . PRO A 1 87 ? -22.253 3.227 20.144 1.00 90.19 87 PRO A O 1
ATOM 703 N N . GLY A 1 88 ? -23.161 2.800 18.138 1.00 89.06 88 GLY A N 1
ATOM 704 C CA . GLY A 1 88 ? -23.213 4.206 17.735 1.00 89.06 88 GLY A CA 1
ATOM 705 C C . GLY A 1 88 ? -24.072 5.057 18.677 1.00 89.06 88 GLY A C 1
ATOM 706 O O . GLY A 1 88 ? -25.021 4.558 19.272 1.00 89.06 88 GLY A O 1
ATOM 707 N N . VAL A 1 89 ? -23.767 6.355 18.765 1.00 89.31 89 VAL A N 1
ATOM 708 C CA . VAL A 1 89 ? -24.452 7.302 19.668 1.00 89.31 89 VAL A CA 1
ATOM 709 C C . VAL A 1 89 ? -25.973 7.266 19.483 1.00 89.31 89 VAL A C 1
ATOM 711 O O . VAL A 1 89 ? -26.694 7.056 20.450 1.00 89.31 89 VAL A O 1
ATOM 714 N N . LYS A 1 90 ? -26.448 7.309 18.230 1.00 88.94 90 LYS A N 1
ATOM 715 C CA . LYS A 1 90 ? -27.881 7.203 17.899 1.00 88.94 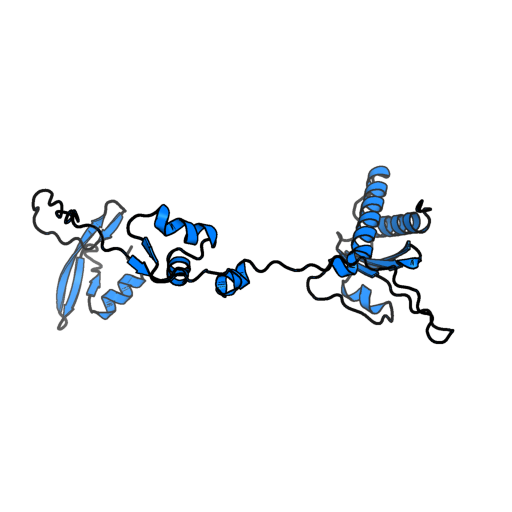90 LYS A CA 1
ATOM 716 C C . LYS A 1 90 ? -28.541 5.928 18.429 1.00 88.94 90 LYS A C 1
ATOM 718 O O . LYS A 1 90 ? -29.695 5.956 18.835 1.00 88.94 90 LYS A O 1
ATOM 723 N N . ALA A 1 91 ? -27.817 4.807 18.407 1.00 89.62 91 ALA A N 1
ATOM 724 C CA . ALA A 1 91 ? -28.344 3.548 18.915 1.00 89.62 91 ALA A CA 1
ATOM 725 C C . ALA A 1 91 ? -28.534 3.626 20.433 1.00 89.62 91 ALA A C 1
ATOM 727 O O . ALA A 1 91 ? -29.583 3.216 20.917 1.00 89.62 91 ALA A O 1
ATOM 728 N N . ILE A 1 92 ? -27.581 4.226 21.161 1.00 90.44 92 ILE A N 1
ATOM 729 C CA . ILE A 1 92 ? -27.724 4.465 22.602 1.00 90.44 92 ILE A CA 1
ATOM 730 C C . ILE A 1 92 ? -28.880 5.419 22.893 1.00 90.44 92 ILE A C 1
ATOM 732 O O . ILE A 1 92 ? -29.734 5.078 23.699 1.00 90.44 92 ILE A O 1
ATOM 736 N N . GLU A 1 93 ? -28.970 6.558 22.207 1.00 88.81 93 GLU A N 1
ATOM 737 C CA . GLU A 1 93 ? -30.061 7.530 22.400 1.00 88.81 93 GLU A CA 1
ATOM 738 C C . GLU A 1 93 ? -31.449 6.904 22.204 1.00 88.81 93 GLU A C 1
ATOM 740 O O . GLU A 1 93 ? -32.401 7.270 22.889 1.00 88.81 93 GLU A O 1
ATOM 745 N N . SER A 1 94 ? -31.557 5.923 21.305 1.00 90.19 94 SER A N 1
ATOM 746 C CA . SER A 1 94 ? -32.806 5.211 21.039 1.00 90.19 94 SER A CA 1
ATOM 747 C C . SER A 1 94 ? -33.148 4.114 22.059 1.00 90.19 94 SER A C 1
ATOM 749 O O . SER A 1 94 ? -34.288 3.652 22.070 1.00 90.19 94 SER A O 1
ATOM 751 N N . LEU A 1 95 ? -32.218 3.685 22.926 1.00 88.50 95 LEU A N 1
ATOM 752 C CA . LEU A 1 95 ? -32.435 2.547 23.835 1.00 88.50 95 LEU A CA 1
ATOM 753 C C . LEU A 1 95 ? -33.649 2.701 24.763 1.00 88.50 95 LEU A C 1
ATOM 755 O O . LEU A 1 95 ? -34.443 1.762 24.802 1.00 88.50 95 L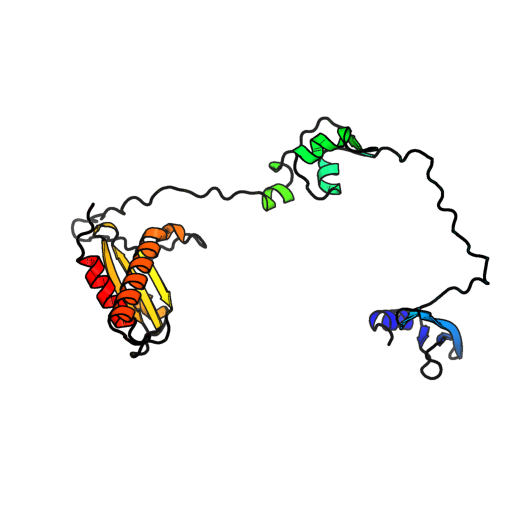EU A O 1
ATOM 759 N N . PRO A 1 96 ? -33.860 3.838 25.462 1.00 86.81 96 PRO A N 1
ATOM 760 C CA . PRO A 1 96 ? -34.960 3.951 26.425 1.00 86.81 96 PRO A CA 1
ATOM 761 C C . PRO A 1 96 ? -36.347 3.842 25.782 1.00 86.81 96 PRO A C 1
ATOM 763 O O . PRO A 1 96 ? -37.313 3.490 26.446 1.00 86.81 96 PRO A O 1
ATOM 766 N N . GLN A 1 97 ? -36.456 4.155 24.486 1.00 86.81 97 GLN A N 1
ATOM 767 C CA . GLN A 1 97 ? -37.717 4.096 23.740 1.00 86.81 97 GLN A CA 1
ATOM 768 C C . GLN A 1 97 ? -37.980 2.719 23.122 1.00 86.81 97 GLN A C 1
ATOM 770 O O . GLN A 1 97 ? -39.116 2.423 22.766 1.00 86.81 97 GLN A O 1
ATOM 775 N N . ASN A 1 98 ? -36.941 1.895 22.958 1.00 87.81 98 ASN A N 1
ATOM 776 C CA . ASN A 1 98 ? -37.011 0.652 22.185 1.00 87.81 98 ASN A CA 1
ATOM 777 C C . ASN A 1 98 ? -36.743 -0.612 23.018 1.00 87.81 98 ASN A C 1
ATOM 779 O O . ASN A 1 98 ? -36.886 -1.715 22.493 1.00 87.81 98 ASN A O 1
ATOM 783 N N . VAL A 1 99 ? -36.327 -0.483 24.283 1.00 84.81 99 VAL A N 1
ATOM 784 C CA . VAL A 1 99 ? -35.934 -1.618 25.129 1.00 84.81 99 VAL A CA 1
ATOM 785 C C . VAL A 1 99 ? -36.568 -1.515 26.513 1.00 84.81 99 VAL A C 1
ATOM 787 O O . VAL A 1 99 ? -36.385 -0.532 27.227 1.00 84.81 99 VAL A O 1
ATOM 790 N N . GLU A 1 100 ? -37.260 -2.575 26.928 1.00 81.69 100 GLU A N 1
ATOM 791 C CA . GLU A 1 100 ? -37.805 -2.692 28.281 1.00 81.69 100 GLU A CA 1
ATOM 792 C C . GLU A 1 100 ? -36.692 -2.898 29.323 1.00 81.69 100 GLU A C 1
ATOM 794 O O . GLU A 1 100 ? -35.795 -3.728 29.155 1.00 81.69 100 GLU A O 1
ATOM 799 N N . GLY A 1 101 ? -36.764 -2.160 30.436 1.00 80.56 101 GLY A N 1
ATOM 800 C CA . GLY A 1 101 ? -35.819 -2.281 31.552 1.00 80.56 101 GLY A CA 1
ATOM 801 C C . GLY A 1 101 ? -34.500 -1.519 31.377 1.00 80.56 101 GLY A C 1
ATOM 802 O O . GLY A 1 101 ? -33.568 -1.759 32.148 1.00 80.56 101 GLY A O 1
ATOM 803 N N . CYS A 1 102 ? -34.422 -0.606 30.403 1.00 81.38 102 CYS A N 1
ATOM 804 C CA . CYS A 1 102 ? -33.295 0.300 30.192 1.00 81.38 102 CYS A CA 1
ATOM 805 C C . CYS A 1 102 ? -33.703 1.747 30.505 1.00 81.38 102 CYS A C 1
ATOM 807 O O . CYS A 1 102 ? -34.473 2.350 29.763 1.00 81.38 102 CYS A 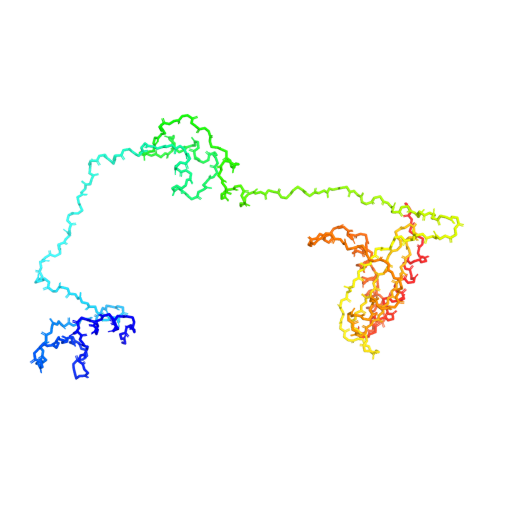O 1
ATOM 809 N N . GLU A 1 103 ? -33.140 2.328 31.564 1.00 81.75 103 GLU A N 1
ATOM 810 C CA . GLU A 1 103 ? -33.339 3.738 31.921 1.00 81.75 103 GLU A CA 1
ATOM 811 C C . GLU A 1 103 ? -31.993 4.453 32.075 1.00 81.75 103 GLU A C 1
ATOM 813 O O . GLU A 1 103 ? -30.971 3.837 32.400 1.00 81.75 103 GLU A O 1
ATOM 818 N N . PHE A 1 104 ? -31.992 5.764 31.831 1.00 85.56 104 PHE A N 1
ATOM 819 C CA . PHE A 1 104 ? -30.812 6.614 31.984 1.00 85.56 104 PHE A CA 1
ATOM 820 C C . PHE A 1 104 ? -30.884 7.397 33.296 1.00 85.56 104 PHE A C 1
ATOM 822 O O . PHE A 1 104 ? -31.898 8.027 33.587 1.00 85.56 104 PHE A O 1
ATOM 829 N N . ASP A 1 105 ? -29.801 7.365 34.078 1.00 81.69 105 ASP A N 1
ATOM 830 C CA . ASP A 1 105 ? -29.663 8.142 35.324 1.00 81.69 105 ASP A CA 1
ATOM 831 C C . ASP A 1 105 ? -29.329 9.624 35.074 1.00 81.69 105 ASP A C 1
ATOM 833 O O . ASP A 1 105 ? -29.485 10.460 35.965 1.00 81.69 105 ASP A O 1
ATOM 837 N N . SER A 1 106 ? -28.882 9.957 33.862 1.00 77.12 106 SER A N 1
ATOM 838 C CA . SER A 1 106 ? -28.376 11.273 33.497 1.00 77.12 106 SER A CA 1
ATOM 839 C C . SER A 1 106 ? -28.789 11.672 32.079 1.00 77.12 106 SER A C 1
ATOM 841 O O . SER A 1 106 ? -29.098 10.840 31.226 1.00 77.12 106 SER A O 1
ATOM 843 N N . LYS A 1 107 ? -28.767 12.984 31.813 1.00 74.00 107 LYS A N 1
ATOM 844 C CA . LYS A 1 107 ? -28.933 13.559 30.465 1.00 74.00 107 LYS A CA 1
ATOM 845 C C . LYS A 1 107 ? -27.597 13.681 29.721 1.00 74.00 107 LYS A C 1
ATOM 847 O O . LYS A 1 107 ? -27.468 14.520 28.833 1.00 74.00 107 LYS A O 1
ATOM 852 N N . GLU A 1 108 ? -26.586 12.910 30.117 1.00 75.69 108 GLU A N 1
ATOM 853 C CA . GLU A 1 108 ? -25.278 12.952 29.467 1.00 75.69 108 GLU A CA 1
ATOM 854 C C . GLU A 1 108 ? -25.392 12.495 28.010 1.00 75.69 108 GLU A C 1
ATOM 856 O O . GLU A 1 108 ? -25.789 11.370 27.711 1.00 75.69 108 GLU A O 1
ATOM 861 N N . THR A 1 109 ? -25.013 13.368 27.085 1.00 75.44 109 THR A N 1
ATOM 862 C CA . THR A 1 109 ? -24.836 13.012 25.676 1.00 75.44 109 THR A CA 1
ATOM 863 C C . THR A 1 109 ? -23.472 12.370 25.471 1.00 75.44 109 THR A C 1
ATOM 865 O O . THR A 1 109 ? -22.451 12.949 25.833 1.00 75.44 109 THR A O 1
ATOM 868 N N . ILE A 1 110 ? -23.448 11.189 24.855 1.00 80.12 110 ILE A N 1
ATOM 869 C CA . ILE A 1 110 ? -22.208 10.470 24.545 1.00 80.12 110 ILE A CA 1
ATOM 870 C C . ILE A 1 110 ? -21.616 11.015 23.252 1.00 80.12 110 ILE A C 1
ATOM 872 O O . ILE A 1 110 ? -22.275 10.983 22.211 1.00 80.12 110 ILE A O 1
ATOM 876 N N . SER A 1 111 ? -20.341 11.396 23.267 1.00 78.25 111 SER A N 1
ATOM 877 C CA . SER A 1 111 ? -19.571 11.566 22.037 1.00 78.25 111 SER A CA 1
ATOM 878 C C . SER A 1 111 ? -18.717 10.338 21.735 1.00 78.25 111 SER A C 1
ATOM 880 O O . SER A 1 111 ? -18.205 9.653 22.617 1.00 78.25 111 SER A O 1
ATOM 882 N N . THR A 1 112 ? -18.487 10.094 20.443 1.00 76.19 112 THR A N 1
ATOM 883 C CA . THR A 1 112 ? -17.477 9.122 19.984 1.00 76.19 112 THR A CA 1
ATOM 884 C C . THR A 1 112 ? -16.065 9.528 20.431 1.00 76.19 112 THR A C 1
ATOM 886 O O . THR A 1 112 ? -15.206 8.664 20.563 1.00 76.19 112 THR A O 1
ATOM 889 N N . ILE A 1 113 ? -15.840 10.824 20.677 1.00 78.50 113 ILE A N 1
ATOM 890 C CA . ILE A 1 113 ? -14.546 11.386 21.086 1.00 78.50 113 ILE A CA 1
ATOM 891 C C . ILE A 1 113 ? -14.243 11.087 22.561 1.00 78.50 113 ILE A C 1
ATOM 893 O O . ILE A 1 113 ? -13.090 10.848 22.904 1.00 78.50 113 ILE A O 1
ATOM 897 N N . ASP A 1 114 ? -15.270 11.022 23.412 1.00 84.25 114 ASP A N 1
ATOM 898 C CA . ASP A 1 114 ? -15.110 10.818 24.861 1.00 84.25 114 ASP A CA 1
ATOM 899 C C . ASP A 1 114 ? -14.797 9.356 25.218 1.00 84.25 114 ASP A C 1
ATOM 901 O O . ASP A 1 114 ? -14.380 9.036 26.332 1.00 84.25 114 ASP A O 1
ATOM 905 N N . CYS A 1 115 ? -14.994 8.440 24.267 1.00 88.25 115 CYS A N 1
ATOM 906 C CA . CYS A 1 115 ? -14.640 7.038 24.408 1.00 88.25 115 CYS A CA 1
ATOM 907 C C . CYS A 1 115 ? -13.361 6.732 23.624 1.00 88.25 115 CYS A C 1
ATOM 909 O O . CYS A 1 115 ? -13.402 6.598 22.404 1.00 88.25 115 CYS A O 1
ATOM 911 N N . GLU A 1 116 ? -12.246 6.525 24.331 1.00 89.88 116 GLU A N 1
ATOM 912 C CA . GLU A 1 116 ? -10.933 6.212 23.743 1.00 89.88 116 GLU A CA 1
ATOM 913 C C . GLU A 1 116 ? -10.989 5.065 22.717 1.00 89.88 116 GLU A C 1
ATOM 915 O O . GLU A 1 116 ? -10.504 5.207 21.595 1.00 89.88 116 GLU A O 1
ATOM 920 N N . SER A 1 117 ? -11.644 3.948 23.051 1.00 90.12 117 SER A N 1
ATOM 921 C CA . SER A 1 117 ? -11.759 2.791 22.152 1.00 90.12 117 SER A CA 1
ATOM 922 C C . SER A 1 117 ? -12.509 3.128 20.861 1.00 90.12 117 SER A C 1
ATOM 924 O O . SER A 1 117 ? -12.106 2.708 19.776 1.00 90.12 117 SER A O 1
ATOM 926 N N . CYS A 1 118 ? -13.580 3.919 20.958 1.00 91.19 118 CYS A N 1
ATOM 927 C CA . CYS A 1 118 ? -14.316 4.388 19.789 1.00 91.19 118 CYS A CA 1
ATOM 928 C C . CYS A 1 118 ? -13.532 5.413 18.984 1.00 91.19 118 CYS A C 1
ATOM 930 O O . CYS A 1 118 ? -13.565 5.359 17.757 1.00 91.19 118 CYS A O 1
ATOM 932 N N . LEU A 1 119 ? -12.844 6.330 19.661 1.00 89.38 119 LEU A N 1
ATOM 933 C CA . LEU A 1 119 ? -12.024 7.356 19.043 1.00 89.38 119 LEU A CA 1
ATOM 934 C C . LEU A 1 119 ? -10.928 6.710 18.200 1.00 89.38 119 LEU A C 1
ATOM 936 O O . LEU A 1 119 ? -10.822 7.025 17.023 1.00 89.38 119 LEU A O 1
ATOM 940 N N . ILE A 1 120 ? -10.177 5.758 18.757 1.00 88.00 120 ILE A N 1
ATOM 941 C CA . ILE A 1 120 ? -9.111 5.051 18.034 1.00 88.00 120 ILE A CA 1
ATOM 942 C C . ILE A 1 120 ? -9.691 4.242 16.868 1.00 88.00 120 ILE A C 1
ATOM 944 O O . ILE A 1 120 ? -9.181 4.318 15.753 1.00 88.00 120 ILE A O 1
ATOM 948 N N . ALA A 1 121 ? -10.778 3.497 17.094 1.00 87.44 121 ALA A N 1
ATOM 949 C CA . ALA A 1 121 ? -11.358 2.627 16.069 1.00 87.44 121 ALA A CA 1
ATOM 950 C C . ALA A 1 121 ? -12.050 3.390 14.924 1.00 87.44 121 ALA A C 1
ATOM 952 O O . ALA A 1 121 ? -12.098 2.897 13.799 1.00 87.44 121 ALA A O 1
ATOM 953 N N . LYS A 1 122 ? -12.615 4.574 15.199 1.00 86.00 122 LYS A N 1
ATOM 954 C CA . LYS A 1 122 ? -13.368 5.388 14.227 1.00 86.00 122 LYS A CA 1
ATOM 955 C C . LYS A 1 122 ? -12.616 6.634 13.764 1.00 86.00 122 LYS A C 1
ATOM 957 O O . LYS A 1 122 ? -13.158 7.380 12.945 1.00 86.00 122 LYS A O 1
ATOM 962 N N . ALA A 1 123 ? -11.402 6.875 14.261 1.00 84.31 123 ALA A N 1
ATOM 963 C CA . ALA A 1 123 ? -10.563 7.978 13.815 1.00 84.31 123 ALA A CA 1
ATOM 964 C C . ALA A 1 123 ? -10.387 7.898 12.297 1.00 84.31 123 ALA A C 1
ATOM 966 O O . ALA A 1 123 ? -9.811 6.955 11.754 1.00 84.31 123 ALA A O 1
ATOM 967 N N . LYS A 1 124 ? -10.905 8.907 11.597 1.00 81.56 124 LYS A N 1
ATOM 968 C CA . LYS A 1 124 ? -10.762 9.006 10.150 1.00 81.56 124 LYS A CA 1
ATOM 969 C C . LYS A 1 124 ? -9.458 9.723 9.838 1.00 81.56 124 LYS A C 1
ATOM 971 O O . LYS A 1 124 ? -9.203 10.801 10.367 1.00 81.56 124 LYS A O 1
ATOM 976 N N . ALA A 1 125 ? -8.652 9.149 8.951 1.00 79.31 125 ALA A N 1
ATOM 977 C CA . ALA A 1 125 ? -7.456 9.821 8.467 1.00 79.31 125 ALA A CA 1
ATOM 978 C C . ALA A 1 125 ? -7.839 11.116 7.728 1.00 79.31 125 ALA A C 1
ATOM 980 O O . ALA A 1 125 ? -8.580 11.087 6.740 1.00 79.31 125 ALA A O 1
ATOM 981 N N . THR A 1 126 ? -7.309 12.252 8.183 1.00 75.44 126 THR A N 1
ATOM 982 C CA . THR A 1 126 ? -7.392 13.520 7.450 1.00 75.44 126 THR A CA 1
ATOM 983 C C . THR A 1 126 ? -6.302 13.534 6.386 1.00 75.44 126 THR A C 1
ATOM 985 O O . THR A 1 126 ? -5.173 13.957 6.626 1.00 75.44 126 THR A O 1
ATOM 988 N N . VAL A 1 127 ? -6.629 13.024 5.200 1.00 70.69 127 VAL A N 1
ATOM 989 C CA . VAL A 1 127 ? -5.685 12.963 4.079 1.00 70.69 127 VAL A CA 1
ATOM 990 C C . VAL A 1 127 ? -5.545 14.350 3.450 1.00 70.69 127 VAL A C 1
ATOM 992 O O . VAL A 1 127 ? -6.524 14.935 2.979 1.00 70.69 127 VAL A O 1
ATOM 995 N N . SER A 1 128 ? -4.320 14.881 3.426 1.00 69.81 128 SER A N 1
ATOM 996 C CA . SER A 1 128 ? -4.002 16.083 2.650 1.00 69.81 128 SER A CA 1
ATOM 997 C C . SER A 1 128 ? -4.213 15.797 1.163 1.00 69.81 128 SER A C 1
ATOM 999 O O . SER A 1 128 ? -3.639 14.857 0.626 1.00 69.81 128 SER A O 1
ATOM 1001 N N . ARG A 1 129 ? -5.028 16.621 0.497 1.00 67.25 129 ARG A N 1
ATOM 1002 C CA . ARG A 1 129 ? -5.323 16.530 -0.947 1.00 67.25 129 ARG A CA 1
ATOM 1003 C C . ARG A 1 129 ? -4.628 17.622 -1.761 1.00 67.25 129 ARG A C 1
ATOM 1005 O O . ARG A 1 129 ? -5.064 17.937 -2.862 1.00 67.25 129 ARG A O 1
ATOM 1012 N N . ARG A 1 130 ? -3.601 18.269 -1.200 1.00 66.00 130 ARG A N 1
ATOM 1013 C CA . ARG A 1 130 ? -2.850 19.286 -1.944 1.00 66.00 130 ARG A CA 1
ATOM 1014 C C . ARG A 1 130 ? -2.163 18.597 -3.118 1.00 66.00 130 ARG A C 1
ATOM 1016 O O . ARG A 1 130 ? -1.422 17.644 -2.900 1.00 66.00 130 ARG A O 1
ATOM 1023 N N . SER A 1 131 ? -2.414 19.079 -4.330 1.00 58.03 131 SER A N 1
ATOM 1024 C CA . SER A 1 131 ? -1.624 18.686 -5.490 1.00 58.03 131 SER A CA 1
ATOM 1025 C C . SER A 1 131 ? -0.183 19.118 -5.253 1.00 58.03 131 SER A C 1
ATOM 1027 O O . SER A 1 131 ? 0.056 20.263 -4.851 1.00 58.03 131 SER A O 1
ATOM 1029 N N . GLU A 1 132 ? 0.773 18.231 -5.505 1.00 58.81 132 GLU A N 1
ATOM 1030 C CA . GLU A 1 132 ? 2.163 18.650 -5.624 1.00 58.81 132 GLU A CA 1
ATOM 1031 C C . GLU A 1 132 ? 2.219 19.631 -6.795 1.00 58.81 132 GLU A C 1
ATOM 1033 O O . GLU A 1 132 ? 1.960 19.266 -7.939 1.00 58.81 132 GLU A O 1
ATOM 1038 N N . LYS A 1 133 ? 2.431 20.919 -6.502 1.00 53.19 133 LYS A N 1
ATOM 1039 C CA . LYS A 1 133 ? 2.767 21.872 -7.559 1.00 53.19 133 LYS A CA 1
ATOM 1040 C C . LYS A 1 133 ? 4.063 21.374 -8.190 1.00 53.19 133 LYS A C 1
ATOM 1042 O O . LYS A 1 133 ? 4.931 20.908 -7.448 1.00 53.19 133 LYS A O 1
ATOM 1047 N N . ASN A 1 134 ? 4.174 21.480 -9.518 1.00 53.34 134 ASN A N 1
ATOM 1048 C CA . ASN A 1 134 ? 5.418 21.224 -10.246 1.00 53.34 134 ASN A CA 1
ATOM 1049 C C . ASN A 1 134 ? 6.579 21.792 -9.431 1.00 53.34 134 ASN A C 1
ATOM 1051 O O . ASN A 1 134 ? 6.582 22.985 -9.118 1.00 53.34 134 ASN A O 1
ATOM 1055 N N . ARG A 1 135 ? 7.487 20.917 -8.988 1.00 59.66 135 ARG A N 1
ATOM 1056 C CA . ARG A 1 135 ? 8.589 21.309 -8.113 1.00 59.66 135 ARG A CA 1
ATOM 1057 C C . ARG A 1 135 ? 9.489 22.216 -8.947 1.00 59.66 135 ARG A C 1
ATOM 1059 O O . ARG A 1 135 ? 10.150 21.742 -9.866 1.00 59.66 135 ARG A O 1
ATOM 1066 N N . GLU A 1 136 ? 9.411 23.522 -8.700 1.00 53.50 136 GLU A N 1
ATOM 1067 C CA . GLU A 1 136 ? 10.153 24.521 -9.468 1.00 53.50 136 GLU A CA 1
ATOM 1068 C C . GLU A 1 136 ? 11.647 24.192 -9.437 1.00 53.50 136 GLU A C 1
ATOM 1070 O O . GLU A 1 136 ? 12.205 23.819 -8.399 1.00 53.50 136 GLU A O 1
ATOM 1075 N N . ILE A 1 137 ? 12.296 24.327 -10.594 1.00 55.28 137 ILE A N 1
ATOM 1076 C CA . ILE A 1 137 ? 13.749 24.255 -10.702 1.00 55.28 137 ILE A CA 1
ATOM 1077 C C . ILE A 1 137 ? 14.291 25.435 -9.896 1.00 55.28 137 ILE A C 1
ATOM 1079 O O . ILE A 1 137 ? 14.229 26.579 -10.340 1.00 55.28 137 ILE A O 1
ATOM 1083 N N . SER A 1 138 ? 14.807 25.173 -8.696 1.00 52.84 138 SER A N 1
ATOM 1084 C CA . SER A 1 138 ? 15.511 26.207 -7.944 1.00 52.84 138 SER A CA 1
ATOM 1085 C C . SER A 1 138 ? 16.947 26.278 -8.456 1.00 52.84 138 SER A C 1
ATOM 1087 O O . SER A 1 138 ? 17.746 25.350 -8.301 1.00 52.84 138 SER A O 1
ATOM 1089 N N . ILE A 1 139 ? 17.265 27.385 -9.127 1.00 53.47 139 ILE A N 1
ATOM 1090 C CA . ILE A 1 139 ? 18.641 27.744 -9.468 1.00 53.47 139 ILE A CA 1
ATOM 1091 C C . ILE A 1 139 ? 19.293 28.211 -8.168 1.00 53.47 139 ILE A C 1
ATOM 1093 O O . ILE A 1 139 ? 18.956 29.272 -7.647 1.00 53.47 139 ILE A O 1
ATOM 1097 N N . ILE A 1 140 ? 20.212 27.416 -7.624 1.00 52.69 140 ILE A N 1
ATOM 1098 C CA . ILE A 1 140 ? 20.983 27.799 -6.440 1.00 52.69 140 ILE A CA 1
ATOM 1099 C C . ILE A 1 140 ? 22.350 28.293 -6.924 1.00 52.69 140 ILE A C 1
ATOM 1101 O O . ILE A 1 140 ? 23.092 27.566 -7.592 1.00 52.69 140 ILE A O 1
ATOM 1105 N N . ASN A 1 141 ? 22.690 29.536 -6.575 1.00 52.62 141 ASN A N 1
ATOM 1106 C CA . ASN A 1 141 ? 23.988 30.170 -6.841 1.00 52.62 141 ASN A CA 1
ATOM 1107 C C . ASN A 1 141 ? 24.390 30.233 -8.328 1.00 52.62 141 ASN A C 1
ATOM 1109 O O . ASN A 1 141 ? 25.548 29.973 -8.650 1.00 52.62 141 ASN A O 1
ATOM 1113 N N . GLU A 1 142 ? 23.441 30.523 -9.229 1.00 54.31 142 GLU A N 1
ATOM 1114 C CA . GLU A 1 142 ? 23.669 30.827 -10.662 1.00 54.31 142 GLU A CA 1
ATOM 1115 C C . GLU A 1 142 ? 24.447 29.761 -11.476 1.00 54.31 142 GLU A C 1
ATOM 1117 O O . GLU A 1 142 ? 24.761 29.971 -12.645 1.00 54.31 142 GLU A O 1
ATOM 1122 N N . LYS A 1 143 ? 24.753 28.597 -10.884 1.00 50.88 143 LYS A N 1
ATOM 1123 C CA . LYS A 1 143 ? 25.557 27.519 -11.490 1.00 50.88 143 LYS A CA 1
ATOM 1124 C C . LYS A 1 143 ? 25.017 26.116 -11.213 1.00 50.88 143 LYS A C 1
ATOM 1126 O O . LYS A 1 143 ? 25.231 25.222 -12.030 1.00 50.88 143 LYS A O 1
ATOM 1131 N N . ASN A 1 144 ? 24.294 25.907 -10.109 1.00 49.28 144 ASN A N 1
ATOM 1132 C CA . ASN A 1 144 ? 23.828 24.579 -9.712 1.00 49.28 144 ASN A CA 1
ATOM 1133 C C . ASN A 1 144 ? 22.306 24.471 -9.866 1.00 49.28 144 ASN A C 1
ATOM 1135 O O . ASN A 1 144 ? 21.539 25.049 -9.097 1.00 49.28 144 ASN A O 1
ATOM 1139 N N . HIS A 1 145 ? 21.882 23.698 -10.864 1.00 55.88 145 HIS A N 1
ATOM 1140 C CA . HIS A 1 145 ? 20.485 23.337 -11.075 1.00 55.88 145 HIS A CA 1
ATOM 1141 C C . HIS A 1 145 ? 20.106 22.266 -10.048 1.00 55.88 145 HIS A C 1
ATOM 1143 O O . HIS A 1 145 ? 20.561 21.123 -10.155 1.00 55.88 145 HIS A O 1
ATOM 1149 N N . MET A 1 146 ? 19.308 22.614 -9.034 1.00 53.41 146 MET A N 1
ATOM 1150 C CA . MET A 1 146 ? 18.754 21.601 -8.141 1.00 53.41 146 MET A CA 1
ATOM 1151 C C . MET A 1 146 ? 17.482 21.046 -8.774 1.00 53.41 146 MET A C 1
ATOM 1153 O O . MET A 1 146 ? 16.399 21.614 -8.661 1.00 53.41 146 MET A O 1
ATOM 1157 N N . VAL A 1 147 ? 17.636 19.926 -9.474 1.00 64.62 147 VAL A N 1
ATOM 1158 C CA . VAL A 1 147 ? 16.508 19.207 -10.057 1.00 64.62 147 VAL A CA 1
ATOM 1159 C C . VAL A 1 147 ? 15.969 18.244 -9.010 1.00 64.62 147 VAL A C 1
ATOM 1161 O O . VAL A 1 147 ? 16.651 17.297 -8.610 1.00 64.62 147 VAL A O 1
ATOM 1164 N N . VAL A 1 148 ? 14.748 18.495 -8.541 1.00 69.81 148 VAL A N 1
ATOM 1165 C CA . VAL A 1 148 ? 14.036 17.517 -7.722 1.00 69.81 148 VAL A CA 1
ATOM 1166 C C . VAL A 1 148 ? 13.423 16.490 -8.661 1.00 69.81 148 VAL A C 1
ATOM 1168 O O . VAL A 1 148 ? 12.627 16.827 -9.531 1.00 69.81 148 VAL A O 1
ATOM 1171 N N . VAL A 1 149 ? 13.817 15.236 -8.479 1.00 77.50 149 VAL A N 1
ATOM 1172 C CA . VAL A 1 149 ? 13.372 14.117 -9.304 1.00 77.50 149 VAL A CA 1
ATOM 1173 C C . VAL A 1 149 ? 12.568 13.173 -8.429 1.00 77.50 149 VAL A C 1
ATOM 1175 O O . VAL A 1 149 ? 13.004 12.801 -7.336 1.00 77.50 149 VAL A O 1
ATOM 1178 N N . SER A 1 150 ? 11.401 12.780 -8.916 1.00 82.44 150 SER A N 1
ATOM 1179 C CA . SER A 1 150 ? 10.585 11.751 -8.287 1.00 82.44 150 SER A CA 1
ATOM 1180 C C . SER A 1 150 ? 11.173 10.390 -8.668 1.00 82.44 150 SER A C 1
ATOM 1182 O O . SER A 1 150 ? 11.403 10.111 -9.843 1.00 82.44 150 SER A O 1
ATOM 1184 N N . TRP A 1 151 ? 11.511 9.564 -7.680 1.00 86.06 151 TRP A N 1
ATOM 1185 C CA . TRP A 1 151 ? 12.204 8.291 -7.897 1.00 86.06 151 TRP A CA 1
ATOM 1186 C C . TRP A 1 151 ? 11.397 7.140 -7.315 1.00 86.06 151 TRP A C 1
ATOM 1188 O O . TRP A 1 151 ? 10.989 7.201 -6.156 1.00 86.06 151 TRP A O 1
ATOM 1198 N N . ASP A 1 152 ? 11.216 6.080 -8.098 1.00 87.75 152 ASP A N 1
ATOM 1199 C CA . ASP A 1 152 ? 10.646 4.822 -7.628 1.00 87.75 152 ASP A CA 1
ATOM 1200 C C . ASP A 1 152 ? 11.439 3.602 -8.129 1.00 87.75 152 ASP A C 1
ATOM 1202 O O . ASP A 1 152 ? 12.283 3.685 -9.032 1.00 87.75 152 ASP A O 1
ATOM 1206 N N . ILE A 1 153 ? 11.212 2.447 -7.503 1.00 89.38 153 ILE A N 1
ATOM 1207 C CA . ILE A 1 153 ? 11.838 1.179 -7.859 1.00 89.38 153 ILE A CA 1
ATOM 1208 C C . ILE A 1 153 ? 10.812 0.051 -7.951 1.00 89.38 153 ILE A C 1
ATOM 1210 O O . ILE A 1 153 ? 10.133 -0.286 -6.987 1.00 89.38 153 ILE A O 1
ATOM 1214 N N . VAL A 1 154 ? 10.783 -0.606 -9.107 1.00 90.75 154 VAL A N 1
ATOM 1215 C CA . VAL A 1 154 ? 9.869 -1.710 -9.407 1.00 90.75 154 VAL A CA 1
ATOM 1216 C C . VAL A 1 154 ? 10.665 -2.996 -9.593 1.00 90.75 154 VAL A C 1
ATOM 1218 O O . VAL A 1 154 ? 11.726 -3.004 -10.219 1.00 90.75 154 VAL A O 1
ATOM 1221 N N . GLU A 1 155 ? 10.166 -4.096 -9.041 1.00 93.12 155 GLU A N 1
ATOM 1222 C CA . GLU A 1 155 ? 10.735 -5.430 -9.225 1.00 93.12 155 GLU A CA 1
ATOM 1223 C C . GLU A 1 155 ? 10.017 -6.172 -10.359 1.00 93.12 155 GLU A C 1
ATOM 1225 O O . GLU A 1 155 ? 8.791 -6.191 -10.434 1.00 93.12 155 GLU A O 1
ATOM 1230 N N . PHE A 1 156 ? 10.796 -6.807 -11.229 1.00 94.00 156 PHE A N 1
ATOM 1231 C CA . PHE A 1 156 ? 10.340 -7.601 -12.363 1.00 94.00 156 PHE A CA 1
ATOM 1232 C C . PHE A 1 156 ? 10.860 -9.039 -12.270 1.00 94.00 156 PHE A C 1
ATOM 1234 O O . PHE A 1 156 ? 11.660 -9.399 -11.401 1.00 94.00 156 PHE A O 1
ATOM 1241 N N . ILE A 1 157 ? 10.432 -9.874 -13.221 1.00 93.81 157 ILE A N 1
ATOM 1242 C CA . ILE A 1 157 ? 11.100 -11.151 -13.486 1.00 93.81 157 ILE A CA 1
ATOM 1243 C C . ILE A 1 157 ? 12.561 -10.915 -13.888 1.00 93.81 157 ILE A C 1
ATOM 1245 O O . ILE A 1 157 ? 12.915 -9.845 -14.378 1.00 93.81 157 ILE A O 1
ATOM 1249 N N . THR A 1 158 ? 13.419 -11.920 -13.737 1.00 96.06 158 THR A N 1
ATOM 1250 C CA . THR A 1 158 ? 14.811 -11.805 -14.183 1.00 96.06 158 THR A CA 1
ATOM 1251 C C . THR A 1 158 ? 14.867 -11.583 -15.697 1.00 96.06 158 THR A C 1
ATOM 1253 O O . THR A 1 158 ? 14.395 -12.410 -16.479 1.00 96.06 158 THR A O 1
ATOM 1256 N N . GLY A 1 159 ? 15.418 -10.440 -16.104 1.00 93.06 159 GLY A N 1
ATOM 1257 C CA . GLY A 1 159 ? 15.668 -10.106 -17.498 1.00 93.06 159 GLY A CA 1
ATOM 1258 C C . GLY A 1 159 ? 16.782 -10.967 -18.087 1.00 93.06 159 GLY A C 1
ATOM 1259 O O . GLY A 1 159 ? 17.564 -11.572 -17.353 1.00 93.06 159 GLY A O 1
ATOM 1260 N N . LEU A 1 160 ? 16.883 -11.005 -19.414 1.00 92.25 160 LEU A N 1
ATOM 1261 C CA . LEU A 1 160 ? 17.879 -11.818 -20.122 1.00 92.25 160 LEU A CA 1
ATOM 1262 C C . LEU A 1 160 ? 19.324 -11.470 -19.704 1.00 92.25 160 LEU A C 1
ATOM 1264 O O . LEU A 1 160 ? 20.161 -12.352 -19.559 1.00 92.25 160 LEU A O 1
ATOM 1268 N N . GLU A 1 161 ? 19.597 -10.196 -19.415 1.00 90.88 161 GLU A N 1
ATOM 1269 C CA . GLU A 1 161 ? 20.885 -9.695 -18.898 1.00 90.88 161 GLU A CA 1
ATOM 1270 C C . GLU A 1 161 ? 21.109 -9.936 -17.381 1.00 90.88 161 GLU A C 1
ATOM 1272 O O . GLU A 1 161 ? 22.149 -9.580 -16.808 1.00 90.88 161 GLU A O 1
ATOM 1277 N N . GLY A 1 162 ? 20.111 -10.501 -16.694 1.00 92.81 162 GLY A N 1
ATOM 1278 C CA . GLY A 1 162 ? 20.090 -10.751 -15.252 1.00 92.81 162 GLY A CA 1
ATOM 1279 C C . GLY A 1 162 ? 19.563 -9.598 -14.387 1.00 92.81 162 GLY A C 1
ATOM 1280 O O . GLY A 1 162 ? 19.606 -9.706 -13.161 1.00 92.81 162 GLY A O 1
ATOM 1281 N N . SER A 1 163 ? 19.100 -8.490 -14.976 1.00 93.56 163 SER A N 1
ATOM 1282 C CA . SER A 1 163 ? 18.440 -7.403 -14.236 1.00 93.56 163 SER A CA 1
ATOM 1283 C C . SER A 1 163 ? 17.127 -7.875 -13.614 1.00 93.56 163 SER A C 1
ATOM 1285 O O . SER A 1 163 ? 16.409 -8.672 -14.207 1.00 93.56 163 SER A O 1
ATOM 1287 N N . LYS A 1 164 ? 16.796 -7.370 -12.424 1.00 94.50 164 LYS A N 1
ATOM 1288 C CA . LYS A 1 164 ? 15.557 -7.709 -11.702 1.00 94.50 164 LYS A CA 1
ATOM 1289 C C . LYS A 1 164 ? 14.782 -6.476 -11.239 1.00 94.50 164 LYS A C 1
ATOM 1291 O O . LYS A 1 164 ? 13.583 -6.550 -11.020 1.00 94.50 164 LYS A O 1
ATOM 1296 N N . TYR A 1 165 ? 15.455 -5.340 -11.098 1.00 93.25 165 TYR A N 1
ATOM 1297 C CA . TYR A 1 165 ? 14.857 -4.111 -10.593 1.00 93.25 165 TYR A CA 1
ATOM 1298 C C . TYR A 1 165 ? 14.983 -3.002 -11.627 1.00 93.25 165 TYR A C 1
ATOM 1300 O O . TYR A 1 165 ? 16.057 -2.817 -12.200 1.00 93.25 165 TYR A O 1
ATOM 1308 N N . MET A 1 166 ? 13.911 -2.245 -11.812 1.00 92.06 166 MET A N 1
ATOM 1309 C CA . MET A 1 166 ? 13.859 -1.026 -12.606 1.00 92.06 166 MET A CA 1
ATOM 1310 C C . MET A 1 166 ? 13.772 0.162 -11.659 1.00 92.06 166 MET A C 1
ATOM 1312 O O . MET A 1 166 ? 12.826 0.269 -10.889 1.00 92.06 166 MET A O 1
ATOM 1316 N N . SER A 1 167 ? 14.742 1.063 -11.708 1.00 90.75 167 SER A N 1
ATOM 1317 C CA . SER A 1 167 ? 14.641 2.368 -11.063 1.00 90.75 167 SER A CA 1
ATOM 1318 C C . SER A 1 167 ? 14.187 3.405 -12.063 1.00 90.75 167 SER A C 1
ATOM 1320 O O . SER A 1 167 ? 14.829 3.575 -13.096 1.00 90.75 167 SER A O 1
ATOM 1322 N N . HIS A 1 168 ? 13.092 4.078 -11.743 1.00 89.31 168 HIS A N 1
ATOM 1323 C CA . HIS A 1 168 ? 12.471 5.080 -12.587 1.00 89.31 168 HIS A CA 1
ATOM 1324 C C . HIS A 1 168 ? 12.601 6.449 -11.937 1.00 89.31 168 HIS A C 1
ATOM 1326 O O . HIS A 1 168 ? 12.175 6.658 -10.807 1.00 89.31 168 HIS A O 1
ATOM 1332 N N . PHE A 1 169 ? 13.243 7.352 -12.661 1.00 87.19 169 PHE A N 1
ATOM 1333 C CA . PHE A 1 169 ? 13.447 8.743 -12.309 1.00 87.19 169 PHE A CA 1
ATOM 1334 C C . PHE A 1 169 ? 12.556 9.589 -13.217 1.00 87.19 169 PHE A C 1
ATOM 1336 O O . PHE A 1 169 ? 12.686 9.528 -14.442 1.00 87.19 169 PHE A O 1
ATOM 1343 N N . TYR A 1 170 ? 11.646 10.346 -12.617 1.00 85.81 170 TYR A N 1
ATOM 1344 C CA . TYR A 1 170 ? 10.715 11.223 -13.305 1.00 85.81 170 TYR A CA 1
ATOM 1345 C C . TYR A 1 170 ? 11.017 12.684 -12.977 1.00 85.81 170 TYR A C 1
ATOM 1347 O O . TYR A 1 170 ? 11.052 13.090 -11.813 1.00 85.81 170 TYR A O 1
ATOM 1355 N N . TYR A 1 171 ? 11.275 13.449 -14.030 1.00 81.56 171 TYR A N 1
ATOM 1356 C CA . TYR A 1 171 ? 11.590 14.866 -13.978 1.00 81.56 171 TYR A CA 1
ATOM 1357 C C . TYR A 1 171 ? 10.297 15.642 -14.229 1.00 81.56 171 TYR A C 1
ATOM 1359 O O . TYR A 1 171 ? 9.913 15.839 -15.381 1.00 81.56 171 TYR A O 1
ATOM 1367 N N . ASP A 1 172 ? 9.618 16.060 -13.157 1.00 71.88 172 ASP A N 1
ATOM 1368 C CA . ASP A 1 172 ? 8.262 16.629 -13.231 1.00 71.88 172 ASP A CA 1
ATOM 1369 C C . ASP A 1 172 ? 8.172 17.836 -14.186 1.00 71.88 172 ASP A C 1
ATOM 1371 O O . ASP A 1 172 ? 7.236 17.928 -14.978 1.00 71.88 172 ASP A O 1
ATOM 1375 N N . ALA A 1 173 ? 9.165 18.736 -14.148 1.00 70.88 173 ALA A N 1
ATOM 1376 C CA . ALA A 1 173 ? 9.178 19.972 -14.937 1.00 70.88 173 ALA A CA 1
ATOM 1377 C C . ALA A 1 173 ? 9.320 19.737 -16.451 1.00 70.88 173 ALA A C 1
ATOM 1379 O O . ALA A 1 173 ? 8.716 20.451 -17.246 1.00 70.88 173 ALA A O 1
ATOM 1380 N N . GLU A 1 174 ? 10.106 18.735 -16.845 1.00 72.69 174 GLU A N 1
ATOM 1381 C CA . GLU A 1 174 ? 10.417 18.441 -18.251 1.00 72.69 174 GLU A CA 1
ATOM 1382 C C . GLU A 1 174 ? 9.611 17.255 -18.786 1.00 72.69 174 GLU A C 1
ATOM 1384 O O . GLU A 1 174 ? 9.728 16.902 -19.956 1.00 72.69 174 GLU A O 1
ATOM 1389 N N . SER A 1 175 ? 8.795 16.610 -17.939 1.00 77.88 175 SER A N 1
ATOM 1390 C CA . SER A 1 175 ? 8.119 15.355 -18.281 1.00 77.88 175 SER A CA 1
ATOM 1391 C C . SER A 1 175 ? 9.085 14.282 -18.810 1.00 77.88 175 SER A C 1
ATOM 1393 O O . SER A 1 175 ? 8.700 13.438 -19.616 1.00 77.88 175 SER A O 1
ATOM 1395 N N . PHE A 1 176 ? 10.337 14.313 -18.351 1.00 84.12 176 PHE A N 1
ATOM 1396 C CA . PHE A 1 176 ? 11.408 13.450 -18.835 1.00 84.12 176 PHE A CA 1
ATOM 1397 C C . PHE A 1 176 ? 11.568 12.213 -17.947 1.00 84.12 176 PHE A C 1
ATOM 1399 O O . PHE A 1 176 ? 11.433 12.273 -16.719 1.00 84.12 176 PHE A O 1
ATOM 1406 N N . HIS A 1 177 ? 11.873 11.074 -18.570 1.00 87.56 177 HIS A N 1
ATOM 1407 C CA . HIS A 1 177 ? 11.973 9.785 -17.895 1.00 87.56 177 HIS A CA 1
ATOM 1408 C C . HIS A 1 177 ? 13.386 9.215 -18.046 1.00 87.56 177 HIS A C 1
ATOM 1410 O O . HIS A 1 177 ? 13.863 8.975 -19.153 1.00 87.56 177 HIS A O 1
ATOM 1416 N N . HIS A 1 178 ? 14.041 8.916 -16.924 1.00 87.38 178 HIS A N 1
ATOM 1417 C CA . HIS A 1 178 ? 15.299 8.176 -16.914 1.00 87.38 178 HIS A CA 1
ATOM 1418 C C . HIS A 1 178 ? 15.114 6.838 -16.200 1.00 87.38 178 HIS A C 1
ATOM 1420 O O . HIS A 1 178 ? 14.656 6.780 -15.058 1.00 87.38 178 HIS A O 1
ATOM 1426 N N . LEU A 1 179 ? 15.476 5.744 -16.870 1.00 90.00 179 LEU A N 1
ATOM 1427 C CA . LEU A 1 179 ? 15.376 4.399 -16.315 1.00 90.00 179 LEU A CA 1
ATOM 1428 C C . LEU A 1 179 ? 16.748 3.801 -16.048 1.00 90.00 179 LEU A C 1
ATOM 1430 O O . LEU A 1 179 ? 17.706 3.994 -16.796 1.00 90.00 179 LEU A O 1
ATOM 1434 N N . LYS A 1 180 ? 16.823 2.996 -14.990 1.00 89.38 180 LYS A N 1
ATOM 1435 C CA . LYS A 1 180 ? 17.986 2.164 -14.717 1.00 89.38 180 LYS A CA 1
ATOM 1436 C C . LYS A 1 180 ? 17.598 0.769 -14.261 1.00 89.38 180 LYS A C 1
ATOM 1438 O O . LYS A 1 180 ? 17.097 0.581 -13.155 1.00 89.38 180 LYS A O 1
ATOM 1443 N N . CYS A 1 181 ? 17.952 -0.218 -15.072 1.00 91.81 181 CYS A N 1
ATOM 1444 C CA . CYS A 1 181 ? 17.810 -1.629 -14.737 1.00 91.81 181 CYS A CA 1
ATOM 1445 C C . CYS A 1 181 ? 19.034 -2.129 -13.947 1.00 91.81 181 CYS A C 1
ATOM 1447 O O . CYS A 1 181 ? 20.185 -1.825 -14.287 1.00 91.81 181 CYS A O 1
ATOM 1449 N N . THR A 1 182 ? 18.803 -2.852 -12.848 1.00 91.56 182 THR A N 1
ATOM 1450 C CA . THR A 1 182 ? 19.855 -3.399 -11.977 1.00 91.56 182 THR A CA 1
ATOM 1451 C C . THR A 1 182 ? 19.519 -4.805 -11.474 1.00 91.56 182 THR A C 1
ATOM 1453 O O . THR A 1 182 ? 18.359 -5.202 -11.368 1.00 91.56 182 THR A O 1
ATOM 1456 N N . LYS A 1 183 ? 20.553 -5.585 -11.130 1.00 92.75 183 LYS A N 1
ATOM 1457 C CA . LYS A 1 183 ? 20.405 -6.955 -10.596 1.00 92.75 183 LYS A CA 1
ATOM 1458 C C . LYS A 1 183 ? 20.029 -6.989 -9.109 1.00 92.75 183 LYS A C 1
ATOM 1460 O O . LYS A 1 183 ? 19.384 -7.922 -8.647 1.00 92.75 183 LYS A O 1
ATOM 1465 N N . LYS A 1 184 ? 20.451 -5.977 -8.342 1.00 89.75 184 LYS A N 1
ATOM 1466 C CA . LYS A 1 184 ? 20.233 -5.861 -6.891 1.00 89.75 184 LYS A CA 1
ATOM 1467 C C . LYS A 1 184 ? 19.556 -4.535 -6.576 1.00 89.75 184 LYS A C 1
ATOM 1469 O O . LYS A 1 184 ? 19.998 -3.509 -7.081 1.00 89.75 184 LYS A O 1
ATOM 1474 N N . LYS A 1 185 ? 18.613 -4.544 -5.631 1.00 84.88 185 LYS A N 1
ATOM 1475 C CA . LYS A 1 185 ? 17.901 -3.348 -5.151 1.00 84.88 185 LYS A CA 1
ATOM 1476 C C . LYS A 1 185 ? 18.840 -2.212 -4.709 1.00 84.88 185 LYS A C 1
ATOM 1478 O O . LYS A 1 185 ? 18.580 -1.046 -4.970 1.00 84.88 185 LYS A O 1
ATOM 1483 N N . SER A 1 186 ? 19.971 -2.548 -4.082 1.00 81.38 186 SER A N 1
ATOM 1484 C CA . SER A 1 186 ? 20.973 -1.572 -3.623 1.00 81.38 186 SER A CA 1
ATOM 1485 C C . SER A 1 186 ? 21.836 -0.968 -4.737 1.00 81.38 186 SER A C 1
ATOM 1487 O O . SER A 1 186 ? 22.553 0.001 -4.493 1.00 81.38 186 SER A O 1
ATOM 1489 N N . GLY A 1 187 ? 21.800 -1.524 -5.952 1.00 74.94 187 GLY A N 1
ATOM 1490 C CA . GLY A 1 187 ? 22.549 -0.997 -7.095 1.00 74.94 187 GLY A CA 1
ATOM 1491 C C . GLY A 1 187 ? 22.047 0.377 -7.537 1.00 74.94 187 GLY A C 1
ATOM 1492 O O . GLY A 1 187 ? 22.841 1.209 -7.971 1.00 74.94 187 GLY A O 1
ATOM 1493 N N . SER A 1 188 ? 20.754 0.636 -7.353 1.00 67.75 188 SER A N 1
ATOM 1494 C CA . SER A 1 188 ? 20.092 1.872 -7.768 1.00 67.75 188 SER A CA 1
ATOM 1495 C C . SER A 1 188 ? 20.560 3.105 -6.999 1.00 67.75 188 SER A C 1
ATOM 1497 O O 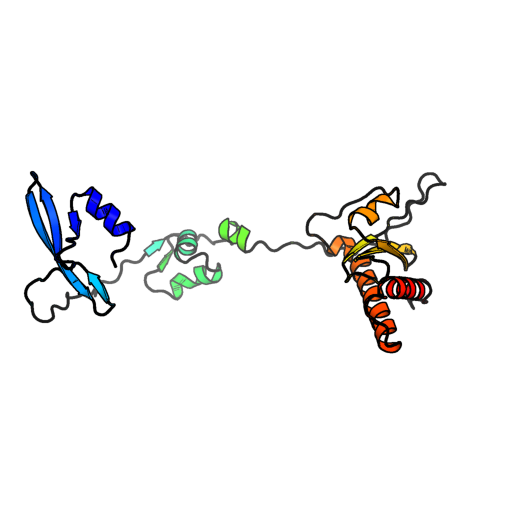. SER A 1 188 ? 20.785 4.154 -7.592 1.00 67.75 188 SER A O 1
ATOM 1499 N N . SER A 1 189 ? 20.790 2.976 -5.689 1.00 63.53 189 SER A N 1
ATOM 1500 C CA . SER A 1 189 ? 21.176 4.107 -4.835 1.00 63.53 189 SER A CA 1
ATOM 1501 C C . SER A 1 189 ? 22.655 4.485 -4.928 1.00 63.53 189 SER A C 1
ATOM 1503 O O . SER A 1 189 ? 23.041 5.534 -4.431 1.00 63.53 189 SER A O 1
ATOM 1505 N N . LYS A 1 190 ? 23.506 3.619 -5.492 1.00 66.31 190 LYS A N 1
ATOM 1506 C CA . LYS A 1 190 ? 24.966 3.827 -5.518 1.00 66.31 190 LYS A CA 1
ATOM 1507 C C . LYS A 1 190 ? 25.450 4.634 -6.720 1.00 66.31 190 LYS A C 1
ATOM 1509 O O . LYS A 1 190 ? 26.575 5.119 -6.701 1.00 66.31 190 LYS A O 1
ATOM 1514 N N . LYS A 1 191 ? 24.646 4.719 -7.781 1.00 61.06 191 LYS A N 1
ATOM 1515 C CA . LYS A 1 191 ? 25.113 5.207 -9.084 1.00 61.06 191 LYS A CA 1
ATOM 1516 C C . LYS A 1 191 ? 24.980 6.718 -9.263 1.00 61.06 191 LYS A C 1
ATOM 1518 O O . LYS A 1 191 ? 25.747 7.297 -10.023 1.00 61.06 191 LYS A O 1
ATOM 1523 N N . PHE A 1 192 ? 24.072 7.353 -8.531 1.00 62.72 192 PHE A N 1
ATOM 1524 C CA . PHE A 1 192 ? 23.917 8.800 -8.538 1.00 62.72 192 PHE A CA 1
ATOM 1525 C C . PHE A 1 192 ? 24.330 9.367 -7.178 1.00 62.72 192 PHE A C 1
ATOM 1527 O O . PHE A 1 192 ? 23.919 8.854 -6.137 1.00 62.72 192 PHE A O 1
ATOM 1534 N N . LYS A 1 193 ? 25.139 10.432 -7.179 1.00 65.12 193 LYS A N 1
ATOM 1535 C CA . LYS A 1 193 ? 25.459 11.208 -5.971 1.00 65.12 193 LYS A CA 1
ATOM 1536 C C . LYS A 1 193 ? 24.255 12.088 -5.607 1.00 65.12 193 LYS A C 1
ATOM 1538 O O . LYS A 1 193 ? 24.297 13.298 -5.789 1.00 65.12 193 LYS A O 1
ATOM 1543 N N . LEU A 1 194 ? 23.158 11.463 -5.180 1.00 68.69 194 LEU A N 1
ATOM 1544 C CA . LEU A 1 194 ? 21.902 12.144 -4.856 1.00 68.69 194 LEU A CA 1
ATOM 1545 C C . LEU A 1 194 ? 21.789 12.388 -3.357 1.00 68.69 194 LEU A C 1
ATOM 1547 O O . LEU A 1 194 ? 22.003 11.481 -2.549 1.00 68.69 194 LEU A O 1
ATOM 1551 N N . THR A 1 195 ? 21.339 13.585 -3.003 1.00 73.31 195 THR A N 1
ATOM 1552 C CA . THR A 1 195 ? 20.730 13.833 -1.697 1.00 73.31 195 THR A CA 1
ATOM 1553 C C . THR A 1 195 ? 19.324 13.239 -1.717 1.00 73.31 195 THR A C 1
ATOM 1555 O O . THR A 1 195 ? 18.526 13.554 -2.597 1.00 73.31 195 THR A O 1
ATOM 1558 N N . ARG A 1 196 ? 19.024 12.332 -0.782 1.00 75.00 196 ARG A N 1
ATOM 1559 C CA . ARG A 1 196 ? 17.724 11.651 -0.717 1.00 75.00 196 ARG A CA 1
ATOM 1560 C C . ARG A 1 196 ? 16.790 12.375 0.241 1.00 75.00 196 ARG A C 1
ATOM 1562 O O . ARG A 1 196 ? 17.128 12.535 1.410 1.00 75.00 196 ARG A O 1
ATOM 1569 N N . PHE A 1 197 ? 15.599 12.702 -0.244 1.00 75.31 197 PHE A N 1
ATOM 1570 C CA . PHE A 1 197 ? 14.491 13.206 0.560 1.00 75.31 197 PHE A CA 1
ATOM 1571 C C . PHE A 1 197 ? 13.418 12.113 0.628 1.00 75.31 197 PHE A C 1
ATOM 1573 O O . PHE A 1 197 ? 12.704 11.914 -0.353 1.00 75.31 197 PHE A O 1
ATOM 1580 N N . PRO A 1 198 ? 13.351 11.319 1.711 1.00 74.88 198 PRO A N 1
ATOM 1581 C CA . PRO A 1 198 ? 12.342 10.276 1.822 1.00 74.88 198 PRO A CA 1
ATOM 1582 C C . PRO A 1 198 ? 10.954 10.890 2.030 1.00 74.88 198 PRO A C 1
ATOM 1584 O O . PRO A 1 198 ? 10.796 11.832 2.807 1.00 74.88 198 PRO A O 1
ATOM 1587 N N . SER A 1 199 ? 9.945 10.312 1.380 1.00 75.19 199 SER A N 1
ATOM 1588 C CA . SER A 1 199 ? 8.540 10.541 1.726 1.00 75.19 199 SER A CA 1
ATOM 1589 C C . SER A 1 199 ? 8.264 10.079 3.161 1.00 75.19 199 SER A C 1
ATOM 1591 O O . SER A 1 199 ? 8.973 9.223 3.705 1.00 75.19 199 SER A O 1
ATOM 1593 N N . ALA A 1 200 ? 7.210 10.609 3.778 1.00 80.06 200 ALA A N 1
ATOM 1594 C CA . ALA A 1 200 ? 6.761 10.124 5.073 1.00 80.06 200 ALA A CA 1
ATOM 1595 C C . ALA A 1 200 ? 6.408 8.627 4.986 1.00 80.06 200 ALA A C 1
ATOM 1597 O O . ALA A 1 200 ? 5.901 8.132 3.970 1.00 80.06 200 ALA A O 1
ATOM 1598 N N . ALA A 1 201 ? 6.698 7.888 6.056 1.00 78.75 201 ALA A N 1
ATOM 1599 C CA . ALA A 1 201 ? 6.467 6.449 6.091 1.00 78.75 201 ALA A CA 1
ATOM 1600 C C . ALA A 1 201 ? 5.004 6.117 5.746 1.00 78.75 201 ALA A C 1
ATOM 1602 O O . ALA A 1 201 ? 4.084 6.767 6.238 1.00 78.75 201 ALA A O 1
ATOM 1603 N N . ASN A 1 202 ? 4.796 5.097 4.906 1.00 77.56 202 ASN A N 1
ATOM 1604 C CA . ASN A 1 202 ? 3.476 4.637 4.454 1.00 77.56 202 ASN A CA 1
ATOM 1605 C C . ASN A 1 202 ? 2.619 5.706 3.742 1.00 77.56 202 ASN A C 1
ATOM 1607 O O . ASN A 1 202 ? 1.393 5.619 3.756 1.00 77.56 202 ASN A O 1
ATOM 1611 N N . THR A 1 203 ? 3.241 6.696 3.090 1.00 78.62 203 THR A N 1
ATOM 1612 C CA . THR A 1 203 ? 2.528 7.714 2.294 1.00 78.62 203 THR A CA 1
ATOM 1613 C C . THR A 1 203 ? 2.951 7.710 0.815 1.00 78.62 203 THR A C 1
ATOM 1615 O O . THR A 1 203 ? 3.506 8.692 0.326 1.00 78.62 203 THR A O 1
ATOM 1618 N N . PRO A 1 204 ? 2.675 6.625 0.056 1.00 75.00 204 PRO A N 1
ATOM 1619 C CA . PRO A 1 204 ? 3.075 6.523 -1.356 1.00 75.00 204 PRO A CA 1
ATOM 1620 C C . PRO A 1 204 ? 2.507 7.653 -2.230 1.00 75.00 204 PRO A C 1
ATOM 1622 O O . PRO A 1 204 ? 3.155 8.082 -3.177 1.00 75.00 204 PRO A O 1
ATOM 1625 N N . ALA A 1 205 ? 1.362 8.228 -1.843 1.00 73.62 205 ALA A N 1
ATOM 1626 C CA . ALA A 1 205 ? 0.748 9.366 -2.528 1.00 73.62 205 ALA A CA 1
ATOM 1627 C C . ALA A 1 205 ? 1.666 10.604 -2.658 1.00 73.62 205 ALA A C 1
ATOM 1629 O O . ALA A 1 205 ? 1.481 11.379 -3.591 1.00 73.62 205 ALA A O 1
ATOM 1630 N N . GLN A 1 206 ? 2.669 10.775 -1.780 1.00 73.25 206 GLN A N 1
ATOM 1631 C CA . GLN A 1 206 ? 3.690 11.840 -1.876 1.00 73.25 206 GLN A CA 1
ATOM 1632 C C . GLN A 1 206 ? 4.716 11.626 -3.009 1.00 73.25 206 GLN A C 1
ATOM 1634 O O . GLN A 1 206 ? 5.653 12.401 -3.184 1.00 73.25 206 GLN A O 1
ATOM 1639 N N . ASN A 1 207 ? 4.618 10.510 -3.727 1.00 78.00 207 ASN A N 1
ATOM 1640 C CA . ASN A 1 207 ? 5.422 10.210 -4.907 1.00 78.00 207 ASN A CA 1
ATOM 1641 C C . ASN A 1 207 ? 4.518 9.825 -6.091 1.00 78.00 207 ASN A C 1
ATOM 1643 O O . ASN A 1 207 ? 4.953 9.153 -7.027 1.00 78.00 207 ASN A O 1
ATOM 1647 N N . GLY A 1 208 ? 3.243 10.239 -6.048 1.00 76.25 208 GLY A N 1
ATOM 1648 C CA . GLY A 1 208 ? 2.216 9.794 -6.989 1.00 76.25 208 GLY A CA 1
ATOM 1649 C C . GLY A 1 208 ? 2.524 10.139 -8.448 1.00 76.25 208 GLY A C 1
ATOM 1650 O O . GLY A 1 208 ? 2.150 9.386 -9.341 1.00 76.25 208 GLY A O 1
ATOM 1651 N N . ALA A 1 209 ? 3.255 11.229 -8.706 1.00 75.69 209 ALA A N 1
ATOM 1652 C CA . ALA A 1 209 ? 3.680 11.597 -10.057 1.00 75.69 209 ALA A CA 1
ATOM 1653 C C . ALA A 1 209 ? 4.602 10.534 -10.685 1.00 75.69 209 ALA A C 1
ATOM 1655 O O . ALA A 1 209 ? 4.354 10.090 -11.809 1.00 75.69 209 ALA A O 1
ATOM 1656 N N . ALA A 1 210 ? 5.615 10.067 -9.942 1.00 78.88 210 ALA A N 1
ATOM 1657 C CA . ALA A 1 210 ? 6.469 8.968 -10.390 1.00 78.88 210 ALA A CA 1
ATOM 1658 C C . ALA A 1 210 ? 5.701 7.647 -10.485 1.00 78.88 210 ALA A C 1
ATOM 1660 O O . ALA A 1 210 ? 5.915 6.911 -11.440 1.00 78.88 210 ALA A O 1
ATOM 1661 N N . GLU A 1 211 ? 4.778 7.363 -9.562 1.00 82.75 211 GLU A N 1
ATOM 1662 C CA . GLU A 1 211 ? 3.977 6.131 -9.594 1.00 82.75 211 GLU A CA 1
ATOM 1663 C C . GLU A 1 211 ? 3.096 6.054 -10.855 1.00 82.75 211 GLU A C 1
ATOM 1665 O O . GLU A 1 211 ? 3.119 5.060 -11.587 1.00 82.75 211 GLU A O 1
ATOM 1670 N N . ILE A 1 212 ? 2.368 7.135 -11.166 1.00 84.38 212 ILE A N 1
ATOM 1671 C CA . ILE A 1 212 ? 1.523 7.230 -12.365 1.00 84.38 212 ILE A CA 1
ATOM 1672 C C . ILE A 1 212 ? 2.386 7.138 -13.622 1.00 84.38 212 ILE A C 1
ATOM 1674 O O . ILE A 1 212 ? 2.084 6.363 -14.530 1.00 84.38 212 ILE A O 1
ATOM 1678 N N . SER A 1 213 ? 3.483 7.893 -13.675 1.00 85.44 213 SER A N 1
ATOM 1679 C CA . SER A 1 213 ? 4.393 7.858 -14.815 1.00 85.44 213 SER A CA 1
ATOM 1680 C C . SER A 1 213 ? 5.034 6.479 -15.009 1.00 85.44 213 SER A C 1
ATOM 1682 O O . SER A 1 213 ? 5.165 6.026 -16.147 1.00 85.44 213 SER A O 1
ATOM 1684 N N . GLY A 1 214 ? 5.444 5.816 -13.930 1.00 86.44 214 GLY A N 1
ATOM 1685 C CA . GLY A 1 214 ? 6.046 4.491 -13.975 1.00 86.44 214 GLY A CA 1
ATOM 1686 C C . GLY A 1 214 ? 5.057 3.466 -14.516 1.00 86.44 214 GLY A C 1
ATOM 1687 O O . GLY A 1 214 ? 5.415 2.658 -15.371 1.00 86.44 214 GLY A O 1
ATOM 1688 N N . LYS A 1 215 ? 3.784 3.556 -14.108 1.00 89.12 215 LYS A N 1
ATOM 1689 C CA . LYS A 1 215 ? 2.705 2.730 -14.657 1.00 89.12 215 LYS A CA 1
ATOM 1690 C C . LYS A 1 215 ? 2.563 2.900 -16.172 1.00 89.12 215 LYS A C 1
ATOM 1692 O O . LYS A 1 215 ? 2.504 1.890 -16.870 1.00 89.12 215 LYS A O 1
ATOM 1697 N N . VAL A 1 216 ? 2.565 4.137 -16.677 1.00 90.94 216 VAL A N 1
ATOM 1698 C CA . VAL A 1 216 ? 2.481 4.412 -18.125 1.00 90.94 216 VAL A CA 1
ATOM 1699 C C . VAL A 1 216 ? 3.628 3.730 -18.873 1.00 90.94 216 VAL A C 1
ATOM 1701 O O . VAL A 1 216 ? 3.382 2.981 -19.813 1.00 90.94 216 VAL A O 1
ATOM 1704 N N . ILE A 1 217 ? 4.871 3.872 -18.399 1.00 92.38 217 ILE A N 1
ATOM 1705 C CA . ILE A 1 217 ? 6.043 3.215 -19.008 1.00 92.38 217 ILE A CA 1
ATOM 1706 C C . ILE A 1 217 ? 5.868 1.692 -19.054 1.00 92.38 217 ILE A C 1
ATOM 1708 O O . ILE A 1 217 ? 6.129 1.064 -20.082 1.00 92.38 217 ILE A O 1
ATOM 1712 N N . VAL A 1 218 ? 5.427 1.082 -17.951 1.00 93.38 218 VAL A N 1
ATOM 1713 C CA . VAL A 1 218 ? 5.235 -0.373 -17.845 1.00 93.38 218 VAL A CA 1
ATOM 1714 C C . VAL A 1 218 ? 4.144 -0.853 -18.806 1.00 93.38 218 VAL A C 1
ATOM 1716 O O . VAL A 1 218 ? 4.289 -1.899 -19.446 1.00 93.38 218 VAL A O 1
ATOM 1719 N N . GLU A 1 219 ? 3.051 -0.102 -18.933 1.00 94.25 219 GLU A N 1
ATOM 1720 C CA . GLU A 1 219 ? 1.944 -0.407 -19.840 1.00 94.25 219 GLU A CA 1
ATOM 1721 C C . GLU A 1 219 ? 2.342 -0.245 -21.311 1.00 94.25 219 GLU A C 1
ATOM 1723 O O . GLU A 1 219 ? 2.049 -1.133 -22.122 1.00 94.25 219 GLU A O 1
ATOM 1728 N N . THR A 1 220 ? 3.078 0.814 -21.651 1.00 93.62 220 THR A N 1
ATOM 1729 C CA . THR A 1 220 ? 3.646 1.030 -22.987 1.00 93.62 220 THR A CA 1
ATOM 1730 C C . THR A 1 220 ? 4.621 -0.098 -23.338 1.00 93.62 220 THR A C 1
ATOM 1732 O O . THR A 1 220 ? 4.472 -0.745 -24.377 1.00 93.62 220 THR A O 1
ATOM 1735 N N . ALA A 1 221 ? 5.538 -0.457 -22.433 1.00 95.25 221 ALA A N 1
ATOM 1736 C CA . ALA A 1 221 ? 6.462 -1.581 -22.610 1.00 95.25 221 ALA A CA 1
ATOM 1737 C C . ALA A 1 221 ? 5.727 -2.920 -22.801 1.00 95.25 221 ALA A C 1
ATOM 1739 O O . ALA A 1 221 ? 6.096 -3.735 -23.653 1.00 95.25 221 ALA A O 1
ATOM 1740 N N . ARG A 1 222 ? 4.646 -3.156 -22.044 1.00 95.56 222 ARG A N 1
ATOM 1741 C CA . ARG A 1 222 ? 3.794 -4.344 -22.199 1.00 95.56 222 ARG A CA 1
ATOM 1742 C C . ARG A 1 222 ? 3.129 -4.377 -23.573 1.00 95.56 222 ARG A C 1
ATOM 1744 O O . ARG A 1 222 ? 3.036 -5.456 -24.157 1.00 95.56 222 ARG A O 1
ATOM 1751 N N . THR A 1 223 ? 2.674 -3.232 -24.068 1.00 95.75 223 THR A N 1
ATOM 1752 C CA . THR A 1 223 ? 2.010 -3.105 -25.371 1.00 95.75 223 THR A CA 1
ATOM 1753 C C . THR A 1 223 ? 2.986 -3.376 -26.512 1.00 95.75 223 THR A C 1
ATOM 1755 O O . THR A 1 223 ? 2.704 -4.239 -27.342 1.00 95.75 223 THR A O 1
ATOM 1758 N N . LEU A 1 224 ? 4.175 -2.758 -26.484 1.00 95.00 224 LEU A N 1
ATOM 1759 C CA . LEU A 1 224 ? 5.266 -3.031 -27.432 1.00 95.00 224 LEU A CA 1
ATOM 1760 C C . LEU A 1 224 ? 5.609 -4.523 -27.478 1.00 95.00 224 LEU A C 1
ATOM 1762 O O . LEU A 1 224 ? 5.705 -5.122 -28.548 1.00 95.00 224 LEU A O 1
ATOM 1766 N N . ARG A 1 225 ? 5.725 -5.147 -26.301 1.00 96.44 225 ARG A N 1
ATOM 1767 C CA . ARG A 1 225 ? 6.022 -6.575 -26.184 1.00 96.44 225 ARG A CA 1
ATOM 1768 C C . ARG A 1 225 ? 4.969 -7.450 -26.859 1.00 96.44 225 ARG A C 1
ATOM 1770 O O . ARG A 1 225 ? 5.328 -8.414 -27.526 1.00 96.44 225 ARG A O 1
ATOM 1777 N N . VAL A 1 226 ? 3.685 -7.172 -26.621 1.00 96.62 226 VAL A N 1
ATOM 1778 C CA . VAL A 1 226 ? 2.581 -7.972 -27.174 1.00 96.62 226 VAL A CA 1
ATOM 1779 C C . VAL A 1 226 ? 2.500 -7.797 -28.686 1.00 96.62 226 VAL A C 1
ATOM 1781 O O . VAL A 1 226 ? 2.412 -8.799 -29.387 1.00 96.62 226 VAL A O 1
ATOM 1784 N N . ALA A 1 227 ? 2.593 -6.561 -29.180 1.00 95.75 227 ALA A N 1
ATOM 1785 C CA . ALA A 1 227 ? 2.531 -6.266 -30.609 1.00 95.75 227 ALA A CA 1
ATOM 1786 C C . ALA A 1 227 ? 3.664 -6.943 -31.399 1.00 95.75 227 ALA A C 1
ATOM 1788 O O . ALA A 1 227 ? 3.427 -7.481 -32.475 1.00 95.75 227 ALA A O 1
ATOM 1789 N N . ALA A 1 228 ? 4.878 -6.968 -30.841 1.00 95.75 228 ALA A N 1
ATOM 1790 C CA . ALA A 1 228 ? 6.048 -7.581 -31.469 1.00 95.75 228 ALA A CA 1
ATOM 1791 C C . ALA A 1 228 ? 6.260 -9.066 -31.097 1.00 95.75 228 ALA A C 1
ATOM 1793 O O . ALA A 1 228 ? 7.294 -9.634 -31.439 1.00 95.75 228 ALA A O 1
ATOM 1794 N N . ALA A 1 229 ? 5.325 -9.690 -30.368 1.00 96.12 229 ALA A N 1
ATOM 1795 C CA . ALA A 1 229 ? 5.428 -11.072 -29.881 1.00 96.12 229 ALA A CA 1
ATOM 1796 C C . ALA A 1 229 ? 6.747 -11.390 -29.133 1.00 96.12 229 ALA A C 1
ATOM 1798 O O . ALA A 1 229 ? 7.294 -12.489 -29.224 1.00 96.12 229 ALA A O 1
ATOM 1799 N N . LEU A 1 230 ? 7.256 -10.429 -28.356 1.00 95.25 230 LEU A N 1
ATOM 1800 C CA . LEU A 1 230 ? 8.538 -10.550 -27.663 1.00 95.25 230 LEU A CA 1
ATOM 1801 C C . LEU A 1 230 ? 8.417 -11.286 -26.312 1.00 95.25 230 LEU A C 1
ATOM 1803 O O . LEU A 1 230 ? 7.404 -11.168 -25.599 1.00 95.25 230 LEU A O 1
ATOM 1807 N N . PRO A 1 231 ? 9.465 -12.022 -25.896 1.00 95.12 231 PRO A N 1
ATOM 1808 C CA . PRO A 1 231 ? 9.478 -12.712 -24.614 1.00 95.12 231 PRO A CA 1
ATOM 1809 C C . PRO A 1 231 ? 9.546 -11.732 -23.431 1.00 95.12 231 PRO A C 1
ATOM 1811 O O . PRO A 1 231 ? 10.061 -10.617 -23.515 1.00 95.12 231 PRO A O 1
ATOM 1814 N N . LYS A 1 232 ? 9.006 -12.156 -22.279 1.00 93.81 232 LYS A N 1
ATOM 1815 C CA . LYS A 1 232 ? 8.873 -11.301 -21.081 1.00 93.81 232 LYS A CA 1
ATOM 1816 C C . LYS A 1 232 ? 10.218 -10.892 -20.465 1.00 93.81 232 LYS A C 1
ATOM 1818 O O . LYS A 1 232 ? 10.289 -9.867 -19.797 1.00 93.81 232 LYS A O 1
ATOM 1823 N N . ASN A 1 233 ? 11.273 -11.679 -20.663 1.00 95.44 233 ASN A N 1
ATOM 1824 C CA . ASN A 1 233 ? 12.614 -11.415 -20.130 1.00 95.44 233 ASN A CA 1
ATOM 1825 C C . ASN A 1 233 ? 13.354 -10.277 -20.863 1.00 95.44 233 ASN A C 1
ATOM 1827 O O . ASN A 1 233 ? 14.413 -9.862 -20.400 1.00 95.44 233 ASN A O 1
ATOM 1831 N N . LEU A 1 234 ? 12.802 -9.740 -21.958 1.00 95.69 234 LEU A N 1
ATOM 1832 C CA . LEU A 1 234 ? 13.311 -8.533 -22.623 1.00 95.69 234 LEU A CA 1
ATOM 1833 C C . LEU A 1 234 ? 12.757 -7.231 -22.021 1.00 95.69 234 LEU A C 1
ATOM 1835 O O . LEU A 1 234 ? 12.953 -6.156 -22.586 1.00 95.69 234 LEU A O 1
ATOM 1839 N N . TRP A 1 235 ? 12.06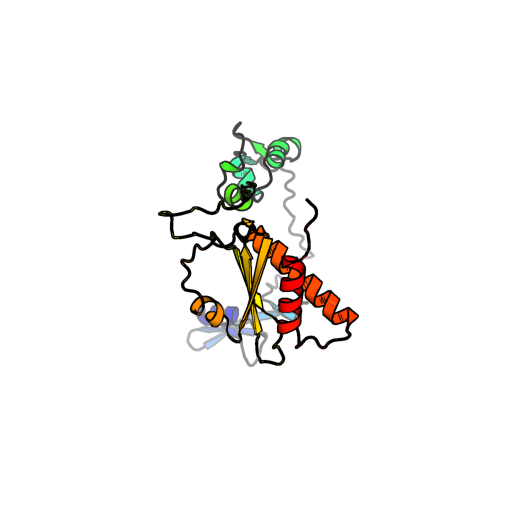1 -7.304 -20.881 1.00 95.25 235 TRP A N 1
ATOM 1840 C CA . TRP A 1 235 ? 11.488 -6.128 -20.228 1.00 95.25 235 TRP A CA 1
ATOM 1841 C C . TRP A 1 235 ? 12.475 -4.961 -20.013 1.00 95.25 235 TRP A C 1
ATOM 1843 O O . TRP A 1 235 ? 11.993 -3.835 -20.137 1.00 95.25 235 TRP A O 1
ATOM 1853 N N . PRO A 1 236 ? 13.796 -5.144 -19.753 1.00 95.19 236 PRO A N 1
ATOM 1854 C CA . PRO A 1 236 ? 14.696 -4.008 -19.538 1.00 95.19 236 PRO A CA 1
ATOM 1855 C C . PRO A 1 236 ? 14.748 -3.074 -20.751 1.00 95.19 236 PRO A C 1
ATOM 1857 O O . PRO A 1 236 ? 14.453 -1.887 -20.626 1.00 95.19 236 PRO A O 1
ATOM 1860 N N . TRP A 1 237 ? 15.000 -3.628 -21.939 1.00 95.25 237 TRP A N 1
ATOM 1861 C CA . TRP A 1 237 ? 15.043 -2.873 -23.195 1.00 95.25 237 TRP A CA 1
ATOM 1862 C C . TRP A 1 237 ? 13.682 -2.318 -23.605 1.00 95.25 237 TRP A C 1
ATOM 1864 O O . TRP A 1 237 ? 13.596 -1.220 -24.152 1.00 95.25 237 TRP A O 1
ATOM 1874 N N . LEU A 1 238 ? 12.606 -3.062 -23.335 1.00 95.69 238 LEU A N 1
ATOM 1875 C CA . LEU A 1 238 ? 11.245 -2.611 -23.623 1.00 95.69 238 LEU A CA 1
ATOM 1876 C C . LEU A 1 238 ? 10.868 -1.395 -22.776 1.00 95.69 238 LEU A C 1
ATOM 1878 O O . LEU A 1 238 ? 10.270 -0.458 -23.297 1.00 95.69 238 LEU A O 1
ATOM 1882 N N . CYS A 1 239 ? 11.234 -1.393 -21.493 1.00 94.50 239 CYS A N 1
ATOM 1883 C CA . CYS A 1 239 ? 11.000 -0.253 -20.612 1.00 94.50 239 CYS A CA 1
ATOM 1884 C C . CYS A 1 239 ? 11.872 0.941 -21.015 1.00 94.50 239 CYS A C 1
ATOM 1886 O O . CYS A 1 239 ? 11.362 2.054 -21.067 1.00 94.50 239 CYS A O 1
ATOM 1888 N N . GLU A 1 240 ? 13.148 0.728 -21.358 1.00 92.69 240 GLU A N 1
ATOM 1889 C CA . GLU A 1 240 ? 14.029 1.793 -21.869 1.00 92.69 240 GLU A CA 1
ATOM 1890 C C . GLU A 1 240 ? 13.483 2.417 -23.164 1.00 92.69 240 GLU A C 1
ATOM 1892 O O . GLU A 1 240 ? 13.432 3.641 -23.293 1.00 92.69 240 GLU A O 1
ATOM 1897 N N . SER A 1 241 ? 12.987 1.586 -24.084 1.00 93.38 241 SER A N 1
ATOM 1898 C CA . SER A 1 241 ? 12.351 2.043 -25.324 1.00 93.38 241 SER A CA 1
ATOM 1899 C C . SER A 1 241 ? 11.058 2.812 -25.044 1.00 93.38 241 SER A C 1
ATOM 1901 O O . SER A 1 241 ? 10.854 3.889 -25.596 1.00 93.38 241 SER A O 1
ATOM 1903 N N . ALA A 1 242 ? 10.207 2.303 -24.147 1.00 94.00 242 ALA A N 1
ATOM 1904 C CA . ALA A 1 242 ? 8.983 2.982 -23.731 1.00 94.00 242 ALA A CA 1
ATOM 1905 C C . ALA A 1 242 ? 9.281 4.346 -23.092 1.00 94.00 242 ALA A C 1
ATOM 1907 O O . ALA A 1 242 ? 8.673 5.336 -23.474 1.00 94.00 242 ALA A O 1
ATOM 1908 N N . ALA A 1 243 ? 10.262 4.437 -22.191 1.00 92.00 243 ALA A N 1
ATOM 1909 C CA . ALA A 1 243 ? 10.662 5.707 -21.587 1.00 92.00 243 ALA A CA 1
ATOM 1910 C C . ALA A 1 243 ? 11.172 6.722 -22.621 1.00 92.00 243 ALA A C 1
ATOM 1912 O O . ALA A 1 243 ? 10.873 7.913 -22.510 1.00 92.00 243 ALA A O 1
ATOM 1913 N N . SER A 1 244 ? 11.911 6.263 -23.637 1.00 90.62 244 SER A N 1
ATOM 1914 C CA . SER A 1 244 ? 12.340 7.114 -24.750 1.00 90.62 244 SER A CA 1
ATOM 1915 C C . SER A 1 244 ? 11.146 7.633 -25.556 1.00 90.62 244 SER A C 1
ATOM 1917 O O . SER A 1 244 ? 11.080 8.835 -25.813 1.00 90.62 244 SER A O 1
ATOM 1919 N N . LEU A 1 245 ? 10.177 6.770 -25.881 1.00 90.75 245 LEU A N 1
ATOM 1920 C CA . LEU A 1 245 ? 8.948 7.163 -26.578 1.00 90.75 245 LEU A CA 1
ATOM 1921 C C . LEU A 1 245 ? 8.140 8.185 -25.775 1.00 90.75 245 LEU A C 1
ATOM 1923 O O . LEU A 1 245 ? 7.767 9.215 -26.323 1.00 90.75 245 LEU A O 1
ATOM 1927 N N . GLU A 1 246 ? 7.920 7.943 -24.482 1.00 88.75 246 GLU A N 1
ATOM 1928 C CA . GLU A 1 246 ? 7.165 8.859 -23.617 1.00 88.75 246 GLU A CA 1
ATOM 1929 C C . GLU A 1 246 ? 7.856 10.226 -23.496 1.00 88.75 246 GLU A C 1
ATOM 1931 O O . GLU A 1 246 ? 7.193 11.257 -23.598 1.00 88.75 246 GLU A O 1
ATOM 1936 N N . SER A 1 247 ? 9.188 10.245 -23.361 1.00 85.62 247 SER A N 1
ATOM 1937 C CA . SER A 1 247 ? 9.969 11.488 -23.230 1.00 85.62 247 SER A CA 1
ATOM 1938 C C . SER A 1 247 ? 9.994 12.333 -24.511 1.00 85.62 247 SER A C 1
ATOM 1940 O O . SER A 1 247 ? 10.164 13.544 -24.431 1.00 85.62 247 SER A O 1
ATOM 1942 N N . HIS A 1 248 ? 9.847 11.712 -25.686 1.00 82.56 248 HIS A N 1
ATOM 1943 C CA . HIS A 1 248 ? 9.821 12.406 -26.984 1.00 82.56 248 HIS A CA 1
ATOM 1944 C C . HIS A 1 248 ? 8.405 12.553 -27.557 1.00 82.56 248 HIS A C 1
ATOM 1946 O O . HIS A 1 248 ? 8.219 13.155 -28.616 1.00 82.56 248 HIS A O 1
ATOM 1952 N N . SER A 1 249 ? 7.394 12.004 -26.882 1.00 76.25 249 SER A N 1
ATOM 1953 C CA . SER A 1 249 ? 6.001 12.200 -27.259 1.00 76.25 249 SER A CA 1
ATOM 1954 C C . SER A 1 249 ? 5.572 13.619 -26.887 1.00 76.25 249 SER A C 1
ATOM 1956 O O . SER A 1 249 ? 5.722 14.055 -25.746 1.00 76.25 249 SER A O 1
ATOM 1958 N N . ASN A 1 250 ? 5.024 14.366 -27.848 1.00 57.88 250 ASN A N 1
ATOM 1959 C CA . ASN A 1 250 ? 4.375 15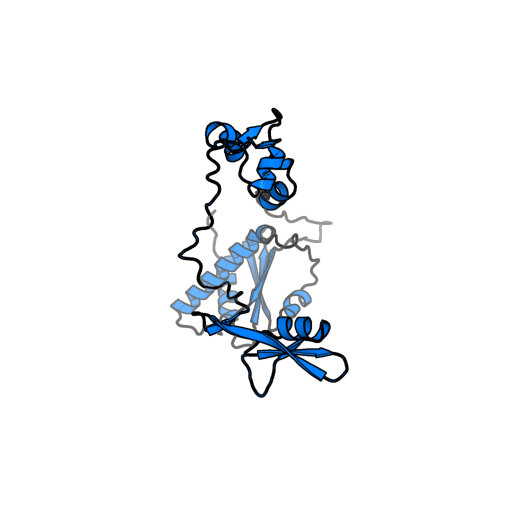.637 -27.543 1.00 57.88 250 ASN A CA 1
ATOM 1960 C C . ASN A 1 250 ? 3.117 15.343 -26.723 1.00 57.88 250 ASN A C 1
ATOM 1962 O O . ASN A 1 250 ? 2.072 14.991 -27.279 1.00 57.88 250 ASN A O 1
ATOM 1966 N N . LYS A 1 251 ? 3.211 15.484 -25.399 1.00 61.06 251 LYS A N 1
ATOM 1967 C CA . LYS A 1 251 ? 2.042 15.478 -24.522 1.00 61.06 251 LYS A CA 1
ATOM 1968 C C . LYS A 1 251 ? 1.206 16.700 -24.901 1.00 61.06 251 LYS A C 1
ATOM 1970 O O . LYS A 1 251 ? 1.592 17.828 -24.611 1.00 61.06 251 LYS A O 1
ATOM 1975 N N . LYS A 1 252 ? 0.109 16.490 -25.640 1.00 42.66 252 LYS A N 1
ATOM 1976 C CA . LYS A 1 252 ? -0.857 17.560 -25.920 1.00 42.66 252 LYS A CA 1
ATOM 1977 C C . LYS A 1 252 ? -1.363 18.083 -24.574 1.00 42.66 252 LYS A C 1
ATOM 1979 O O . LYS A 1 252 ? -1.871 17.291 -23.782 1.00 42.66 252 LYS A O 1
ATOM 1984 N N . ALA A 1 253 ? -1.127 19.373 -24.339 1.00 37.66 253 ALA A N 1
ATOM 1985 C CA . ALA A 1 253 ? -1.628 20.122 -23.193 1.00 37.66 253 ALA A CA 1
ATOM 1986 C C . ALA A 1 253 ? -3.162 20.149 -23.167 1.00 37.66 253 ALA A C 1
ATOM 1988 O O . ALA A 1 253 ? -3.765 20.133 -24.268 1.00 37.66 253 ALA A O 1
#

Radius of gyration: 37.26 Å; chains: 1; bounding box: 69×83×85 Å

Secondary structure (DSSP, 8-state):
---HHHHHHHHTTTEEE-SS-TTEEEEEETTEEEEEEE-EE-TTS-EE--------TT---------S-PPPEE--HHHHHHHTTS--HHHHHHHHHHSTTEE-SS-PPPPTTT-HHHHHHH---------------EEETTTEEE---EEEEEE-SPPTTS--EEEEEEETTTTEEEEEEESSTTHHHHSS-PPP-PPPTT-GGGGHHHHHHHHHHHHHHHHHHHHTT--GGGHHHHHHHHHHHHHHS----

Foldseek 3Di:
DDDPVVQVVCVVQQWHADPVQNQWIWHQDPNDTHTDAGWDQDPVRDTDRDDPPDDDDPDPPPPPPCPPDDAQDEEALVVVCVVVPNDDQVVSVCDVVPDPRYHYPDPDRDDLCVDPVSCVVVVDDPDDPDDDDQPDQDDDPVPDTPQDWQKDKDADPQAPVRFGIKIWTARSVQRAIDIDTHNDPVVVVPPDPDDDDDDDPPCCVVSVVRVVSLVQLQVQLVVVCVVVVHDRNNSVVSSVVSSVCSSPDPPDD

pLDDT: mean 78.02, std 14.18, range [37.66, 96.62]

Organism: NCBI:txid62708

Sequence (253 aa):
MTNLVSLKRLNKVNIHHDSLNPLQLYHFTNNERRPWIDLTVSQSGHWVLEKISKSTENSSFGAKSSSASKKTLITSPTRWHKILGHPGVKAIESLPQNVEGCEFDSKETISTIDCESCLIAKAKATVSRRSEKNREISIINEKNHMVVVSWDIVEFITGLEGSKYMSHFYYDAESFHHLKCTKKKSGSSKKFKLTRFPSAANTPAQNGAAEISGKVIVETARTLRVAAALPKNLWPWLCESAASLESHSNKKA